Protein AF-A0A852RG81-F1 (afdb_monomer)

Structure (mmCIF, N/CA/C/O backbone):
data_AF-A0A852RG81-F1
#
_entry.id   AF-A0A852RG81-F1
#
loop_
_atom_site.group_PDB
_atom_site.id
_atom_site.type_symbol
_atom_site.label_atom_id
_atom_site.label_alt_id
_atom_site.label_comp_id
_atom_site.label_asym_id
_atom_site.label_entity_id
_atom_site.label_seq_id
_atom_site.pdbx_PDB_ins_code
_atom_site.Cartn_x
_atom_site.Cartn_y
_atom_site.Cartn_z
_atom_site.occupancy
_atom_site.B_iso_or_equiv
_atom_site.auth_seq_id
_atom_site.auth_comp_id
_atom_site.auth_asym_id
_atom_site.auth_atom_id
_atom_site.pdbx_PDB_model_num
ATOM 1 N N . MET A 1 1 ? -4.439 -13.181 13.926 1.00 69.38 1 MET A N 1
ATOM 2 C CA . MET A 1 1 ? -3.047 -12.854 13.542 1.00 69.38 1 MET A CA 1
ATOM 3 C C . MET A 1 1 ? -2.319 -12.275 14.750 1.00 69.38 1 MET A C 1
ATOM 5 O O . MET A 1 1 ? -2.924 -11.472 15.454 1.00 69.38 1 MET A O 1
ATOM 9 N N . ASN A 1 2 ? -1.087 -12.708 15.040 1.00 77.69 2 ASN A N 1
ATOM 10 C CA . ASN A 1 2 ? -0.347 -12.255 16.227 1.00 77.69 2 ASN A CA 1
ATOM 11 C C . ASN A 1 2 ? 0.148 -10.804 16.042 1.00 77.69 2 ASN A C 1
ATOM 13 O O . ASN A 1 2 ? 0.493 -10.398 14.932 1.00 77.69 2 ASN A O 1
ATOM 17 N N . GLY A 1 3 ? 0.208 -10.019 17.120 1.00 82.06 3 GLY A N 1
ATOM 18 C CA . GLY A 1 3 ? 0.595 -8.606 17.072 1.00 82.06 3 GLY A CA 1
ATOM 19 C C . GLY A 1 3 ? 2.009 -8.361 16.539 1.00 82.06 3 GLY A C 1
ATOM 20 O O . GLY A 1 3 ? 2.256 -7.308 15.959 1.00 82.06 3 GLY A O 1
ATOM 21 N N . ARG A 1 4 ? 2.918 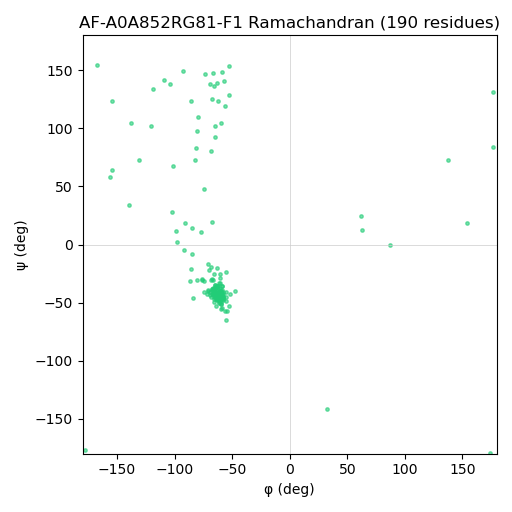-9.340 16.656 1.00 88.25 4 ARG A N 1
ATOM 22 C CA . ARG A 1 4 ? 4.255 -9.279 16.042 1.00 88.25 4 ARG A CA 1
ATOM 23 C C . ARG A 1 4 ? 4.173 -9.192 14.514 1.00 88.25 4 ARG A C 1
ATOM 25 O O . ARG A 1 4 ? 4.840 -8.346 13.934 1.00 88.25 4 ARG A O 1
ATOM 32 N N . THR A 1 5 ? 3.322 -9.998 13.877 1.00 88.75 5 THR A N 1
ATOM 33 C CA . THR A 1 5 ? 3.163 -10.014 12.413 1.00 88.75 5 THR A CA 1
ATOM 34 C C . THR A 1 5 ? 2.658 -8.671 11.891 1.00 88.75 5 THR A C 1
ATOM 36 O O . THR A 1 5 ? 3.212 -8.147 10.933 1.00 88.75 5 THR A O 1
ATOM 39 N N . SER A 1 6 ? 1.663 -8.065 12.553 1.00 89.00 6 SER A N 1
ATOM 40 C CA . SER A 1 6 ? 1.155 -6.736 12.178 1.00 89.00 6 SER A CA 1
ATOM 41 C C . SER A 1 6 ? 2.202 -5.634 12.324 1.00 89.00 6 SER A C 1
ATOM 43 O O . SER A 1 6 ? 2.241 -4.731 11.497 1.00 89.00 6 SER A O 1
ATOM 45 N N . ARG A 1 7 ? 3.066 -5.698 13.346 1.00 90.06 7 ARG A N 1
ATOM 46 C CA . ARG A 1 7 ? 4.163 -4.730 13.508 1.00 90.06 7 ARG A CA 1
ATOM 47 C C . ARG A 1 7 ? 5.220 -4.887 12.424 1.00 90.06 7 ARG A C 1
ATOM 49 O O . ARG A 1 7 ? 5.628 -3.891 11.843 1.00 90.06 7 ARG A O 1
ATOM 56 N N . VAL A 1 8 ? 5.626 -6.126 12.140 1.00 93.56 8 VAL A N 1
ATOM 57 C CA . VAL A 1 8 ? 6.610 -6.416 11.089 1.00 93.56 8 VAL A CA 1
ATOM 58 C C . VAL A 1 8 ? 6.079 -5.967 9.732 1.00 93.56 8 VAL A C 1
ATOM 60 O O . VAL A 1 8 ? 6.755 -5.201 9.062 1.00 93.56 8 VAL A O 1
ATOM 63 N N . ALA A 1 9 ? 4.852 -6.349 9.362 1.00 93.00 9 ALA A N 1
ATOM 64 C CA . ALA A 1 9 ? 4.228 -5.892 8.118 1.00 93.00 9 ALA A CA 1
ATOM 65 C C . ALA A 1 9 ? 4.083 -4.360 8.085 1.00 93.00 9 ALA A C 1
ATOM 67 O O . ALA A 1 9 ? 4.363 -3.718 7.079 1.00 93.00 9 ALA A O 1
ATOM 68 N N . GLY A 1 10 ? 3.714 -3.772 9.222 1.00 92.00 10 GLY A N 1
ATOM 69 C CA . GLY A 1 10 ? 3.612 -2.335 9.418 1.00 92.00 10 GLY A CA 1
ATOM 70 C C . GLY A 1 10 ? 4.881 -1.552 9.101 1.00 92.00 10 GLY A C 1
ATOM 71 O O . GLY A 1 10 ? 4.805 -0.527 8.431 1.00 92.00 10 GLY A O 1
ATOM 72 N N . ALA A 1 11 ? 6.028 -2.046 9.566 1.00 95.12 11 ALA A N 1
ATOM 73 C CA . ALA A 1 11 ? 7.337 -1.460 9.297 1.00 95.12 11 ALA A CA 1
ATOM 74 C C . ALA A 1 11 ? 7.888 -1.852 7.915 1.00 95.12 11 ALA A C 1
ATOM 76 O O . ALA A 1 11 ? 8.599 -1.067 7.292 1.00 95.12 11 ALA A O 1
ATOM 77 N N . ALA A 1 12 ? 7.542 -3.045 7.421 1.00 96.75 12 ALA A N 1
ATOM 78 C CA . ALA A 1 12 ? 8.001 -3.547 6.131 1.00 96.75 12 ALA A CA 1
ATOM 79 C C . ALA A 1 12 ? 7.489 -2.699 4.963 1.00 96.75 12 ALA A C 1
ATOM 81 O O . ALA A 1 12 ? 8.248 -2.474 4.030 1.00 96.75 12 ALA A O 1
ATOM 82 N N . VAL A 1 13 ? 6.252 -2.185 5.025 1.00 96.69 13 VAL A N 1
ATOM 83 C CA . VAL A 1 13 ? 5.710 -1.297 3.980 1.00 96.69 13 VAL A CA 1
ATOM 84 C C . VAL A 1 13 ? 6.611 -0.074 3.737 1.00 96.69 13 VAL A C 1
ATOM 86 O O . VAL A 1 13 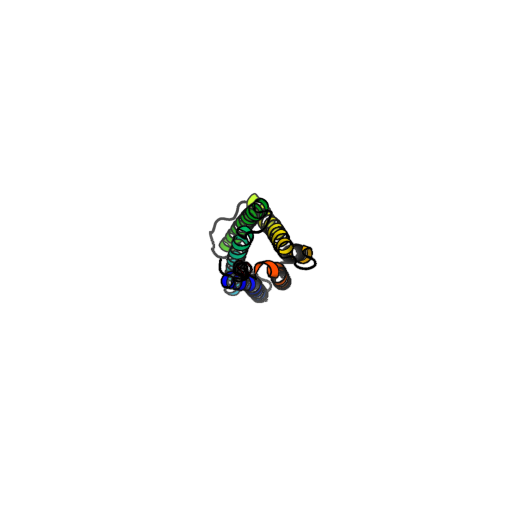? 7.168 0.026 2.646 1.00 96.69 13 VAL A O 1
ATOM 89 N N . PRO A 1 14 ? 6.801 0.851 4.702 1.00 97.62 14 PRO A N 1
ATOM 90 C CA . PRO A 1 14 ? 7.608 2.043 4.464 1.00 97.62 14 PRO A CA 1
ATOM 91 C C . PRO A 1 14 ? 9.074 1.699 4.188 1.00 97.62 14 PRO A C 1
ATOM 93 O O . PRO A 1 14 ? 9.686 2.332 3.336 1.00 97.62 14 PRO A O 1
ATOM 96 N N . ALA A 1 15 ? 9.637 0.677 4.843 1.00 98.19 15 ALA A N 1
ATOM 97 C CA . ALA A 1 15 ? 11.017 0.266 4.594 1.00 98.19 15 ALA A CA 1
ATOM 98 C C . ALA A 1 15 ? 11.222 -0.215 3.149 1.00 98.19 15 ALA A C 1
ATOM 100 O O . ALA A 1 15 ? 12.163 0.212 2.486 1.00 98.19 15 ALA A O 1
ATOM 101 N N . ALA A 1 16 ? 10.325 -1.059 2.638 1.00 98.25 16 ALA A N 1
ATOM 102 C CA . ALA A 1 16 ? 10.414 -1.574 1.278 1.00 98.25 16 ALA A CA 1
ATOM 103 C C . ALA A 1 16 ? 10.183 -0.474 0.228 1.00 98.25 16 ALA A C 1
ATOM 105 O O . ALA A 1 16 ? 10.901 -0.417 -0.767 1.00 98.25 16 ALA A O 1
ATOM 106 N N . LEU A 1 17 ? 9.257 0.459 0.480 1.00 98.25 17 LEU A N 1
ATOM 107 C CA . LEU A 1 17 ? 9.067 1.630 -0.385 1.00 98.25 17 LEU A CA 1
ATOM 108 C C . LEU A 1 17 ? 10.287 2.567 -0.384 1.00 98.25 17 LEU A C 1
ATOM 110 O O . LEU A 1 17 ? 10.621 3.123 -1.425 1.00 98.25 17 LEU A O 1
ATOM 114 N N . LEU A 1 18 ? 10.992 2.717 0.743 1.00 98.38 18 LEU A N 1
ATOM 115 C CA . LEU A 1 18 ? 12.250 3.473 0.797 1.00 98.38 18 LEU A CA 1
ATOM 116 C C . LEU A 1 18 ? 13.374 2.777 0.017 1.00 98.38 18 LEU A C 1
ATOM 118 O O . LEU A 1 18 ? 14.136 3.452 -0.672 1.00 98.38 18 LEU A O 1
ATOM 122 N N . VAL A 1 19 ? 13.456 1.442 0.076 1.00 98.31 19 VAL A N 1
ATOM 123 C CA . VAL A 1 19 ? 14.392 0.666 -0.758 1.00 98.31 19 VAL A CA 1
ATOM 124 C C . VAL A 1 19 ? 14.073 0.856 -2.240 1.00 98.31 19 VAL A C 1
ATOM 126 O O . VAL A 1 19 ? 14.994 1.074 -3.027 1.00 98.31 19 VAL A O 1
ATOM 129 N N . TYR A 1 20 ? 12.790 0.847 -2.621 1.00 97.56 20 TYR A N 1
ATOM 130 C CA . TYR A 1 20 ? 12.386 1.188 -3.985 1.00 97.56 20 TYR A CA 1
ATOM 131 C C . TYR A 1 20 ? 12.848 2.595 -4.344 1.00 97.56 20 TYR A C 1
ATOM 133 O O . TYR A 1 20 ? 13.533 2.761 -5.346 1.00 97.56 20 TYR A O 1
ATOM 141 N N . ALA A 1 21 ? 12.503 3.603 -3.542 1.00 97.00 21 ALA A N 1
ATOM 142 C CA . ALA A 1 21 ? 12.817 4.998 -3.842 1.00 97.00 21 ALA A CA 1
ATOM 143 C C . ALA A 1 21 ? 14.328 5.217 -4.016 1.00 97.00 21 ALA A C 1
ATOM 145 O O . ALA A 1 21 ? 14.755 5.869 -4.966 1.00 97.00 21 ALA A O 1
ATOM 146 N N . GLY A 1 22 ? 15.142 4.609 -3.147 1.00 97.00 22 GLY A N 1
ATOM 147 C CA . GLY A 1 22 ? 16.597 4.628 -3.274 1.00 97.00 22 GLY A CA 1
ATOM 148 C C . GLY A 1 22 ? 17.085 3.927 -4.542 1.00 97.00 22 GLY A C 1
ATOM 149 O O . GLY A 1 22 ? 17.930 4.469 -5.246 1.00 97.00 22 GLY A O 1
ATOM 150 N N . SER A 1 23 ? 16.520 2.761 -4.868 1.00 96.44 23 SER A N 1
ATOM 151 C CA . SER A 1 23 ? 16.861 2.033 -6.097 1.00 96.44 23 SER A CA 1
ATOM 152 C C . SER A 1 23 ? 16.504 2.848 -7.338 1.00 96.44 23 SER A C 1
ATOM 154 O O . SER A 1 23 ? 17.339 2.997 -8.215 1.00 96.44 23 SER A O 1
ATOM 156 N N . ARG A 1 24 ? 15.316 3.458 -7.375 1.00 93.38 24 ARG A N 1
ATOM 157 C CA . ARG A 1 24 ? 14.863 4.340 -8.457 1.00 93.38 24 ARG A CA 1
ATOM 158 C C . ARG A 1 24 ? 15.788 5.539 -8.651 1.00 93.38 24 ARG A C 1
ATOM 160 O O . ARG A 1 24 ? 16.131 5.867 -9.780 1.00 93.38 24 ARG A O 1
ATOM 167 N N . TRP A 1 25 ? 16.203 6.175 -7.559 1.00 94.00 25 TRP A N 1
ATOM 168 C CA . TRP A 1 25 ? 17.136 7.298 -7.618 1.00 94.00 25 TRP A CA 1
ATOM 169 C C . TRP A 1 25 ? 18.523 6.885 -8.133 1.00 94.00 25 TRP A C 1
ATOM 171 O O . TRP A 1 25 ? 19.167 7.645 -8.852 1.00 94.00 25 TRP A O 1
ATOM 181 N N . LEU A 1 26 ? 18.988 5.684 -7.773 1.00 93.50 26 LEU A N 1
ATOM 182 C CA . LEU A 1 26 ? 20.244 5.128 -8.283 1.00 93.50 26 LEU A CA 1
ATOM 183 C C . LEU A 1 26 ? 20.146 4.723 -9.756 1.00 93.50 26 LEU A C 1
ATOM 185 O O . LEU A 1 26 ? 21.101 4.949 -10.493 1.00 93.50 26 LEU A O 1
ATOM 189 N N . ASP A 1 27 ? 19.010 4.148 -10.154 1.00 90.25 27 ASP A N 1
ATOM 190 C CA . ASP A 1 27 ? 18.693 3.753 -11.527 1.00 90.25 27 ASP A CA 1
ATOM 191 C C . ASP A 1 27 ? 18.683 4.978 -12.449 1.00 90.25 27 ASP A C 1
ATOM 193 O O . ASP A 1 27 ? 19.405 5.001 -13.429 1.00 90.25 27 ASP A O 1
ATOM 197 N N . GLY A 1 28 ? 17.988 6.055 -12.063 1.00 87.06 28 GLY A N 1
ATOM 198 C CA . GLY A 1 28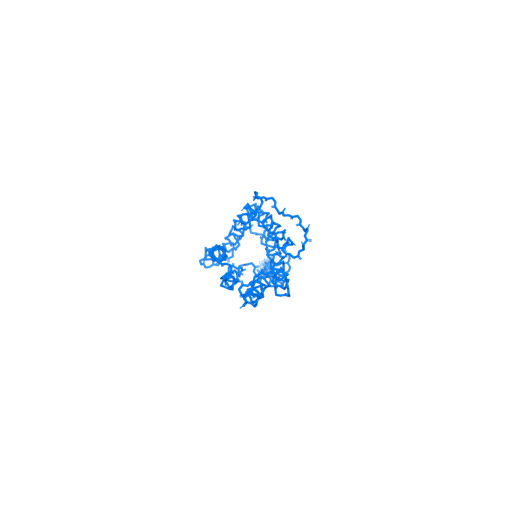 ? 17.840 7.266 -12.881 1.00 87.06 28 GLY A CA 1
ATOM 199 C C . GLY A 1 28 ? 19.040 8.217 -12.919 1.00 87.06 28 GLY A C 1
ATOM 200 O O . GLY A 1 28 ? 18.896 9.350 -13.382 1.00 87.06 28 GLY A O 1
ATOM 201 N N . ARG A 1 29 ? 20.221 7.830 -12.416 1.00 85.69 29 ARG A N 1
ATOM 202 C CA . ARG A 1 29 ? 21.391 8.733 -12.373 1.00 85.69 29 ARG A CA 1
ATOM 203 C C . ARG A 1 29 ? 21.934 9.119 -13.744 1.00 85.69 29 ARG A C 1
ATOM 205 O O . ARG A 1 29 ? 22.570 10.163 -13.866 1.00 85.69 29 ARG A O 1
ATOM 212 N N . ASP A 1 30 ? 21.707 8.286 -14.745 1.00 80.31 30 ASP A N 1
ATOM 213 C CA . ASP A 1 30 ? 22.052 8.531 -16.144 1.00 80.31 30 ASP A CA 1
ATOM 214 C C . ASP A 1 30 ? 20.849 9.029 -16.968 1.00 80.31 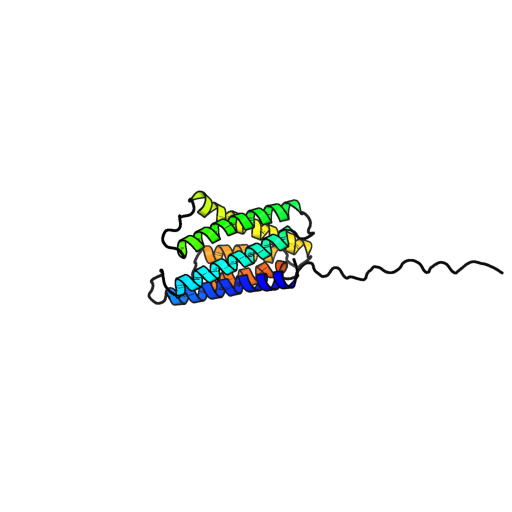30 ASP A C 1
ATOM 216 O O . ASP A 1 30 ? 20.931 9.110 -18.193 1.00 80.31 30 ASP A O 1
ATOM 220 N N . LEU A 1 31 ? 19.750 9.404 -16.296 1.00 79.56 31 LEU A N 1
ATOM 221 C CA . LEU A 1 31 ? 18.463 9.790 -16.887 1.00 79.56 31 LEU A CA 1
ATOM 222 C C . LEU A 1 31 ? 17.776 8.672 -17.684 1.00 79.56 31 LEU A C 1
ATOM 224 O O . LEU A 1 31 ? 16.811 8.943 -18.404 1.00 79.56 31 LEU A O 1
ATOM 228 N N . GLN A 1 32 ? 18.237 7.426 -17.560 1.00 81.25 32 GLN A N 1
ATOM 229 C CA . GLN A 1 32 ? 17.559 6.264 -18.109 1.00 81.25 32 GLN A CA 1
ATOM 230 C C . GLN A 1 32 ? 16.966 5.432 -16.976 1.00 81.25 32 GLN A C 1
ATOM 232 O O . GLN A 1 32 ? 17.527 5.285 -15.899 1.00 81.25 32 GLN A O 1
ATOM 237 N N . HIS A 1 33 ? 15.781 4.897 -17.229 1.00 81.81 33 HIS A N 1
ATOM 238 C CA . HIS A 1 33 ? 15.169 3.896 -16.373 1.00 81.81 33 HIS A CA 1
ATOM 239 C C . HIS A 1 33 ? 14.985 2.643 -17.198 1.00 81.81 33 HIS A C 1
ATOM 241 O O . HIS A 1 33 ? 14.499 2.717 -18.331 1.00 81.81 33 HIS A O 1
ATOM 247 N N . GLY A 1 34 ? 15.345 1.493 -16.645 1.00 83.38 34 GLY A N 1
ATOM 248 C CA . GLY A 1 34 ? 15.139 0.261 -17.380 1.00 83.38 34 GLY A CA 1
ATOM 249 C C . GLY A 1 34 ? 15.719 -0.983 -16.733 1.00 83.38 34 GLY A C 1
ATOM 250 O O . GLY A 1 34 ? 16.306 -0.924 -15.656 1.00 83.38 34 GLY A O 1
ATOM 251 N N . PRO A 1 35 ? 15.550 -2.134 -17.398 1.00 87.31 35 PRO A N 1
ATOM 252 C CA . PRO A 1 35 ? 15.927 -3.429 -16.854 1.00 87.31 35 PRO A CA 1
ATOM 253 C C . PRO A 1 35 ? 17.404 -3.471 -16.443 1.00 87.31 35 PRO A C 1
ATOM 255 O O . PRO A 1 35 ? 18.308 -3.315 -17.261 1.00 87.31 35 PRO A O 1
ATOM 258 N N . GLY A 1 36 ? 17.644 -3.719 -15.158 1.00 92.06 36 GLY A N 1
ATOM 259 C CA . GLY A 1 36 ? 18.965 -3.668 -14.541 1.00 92.06 36 GLY A CA 1
ATOM 260 C C . GLY A 1 36 ? 18.914 -4.048 -13.062 1.00 92.06 36 GLY A C 1
ATOM 261 O O . GLY A 1 36 ? 17.864 -4.417 -12.532 1.00 92.06 36 GLY A O 1
ATOM 262 N N . LEU A 1 37 ? 20.055 -3.971 -12.372 1.00 94.06 37 LEU A N 1
ATOM 263 C CA . LEU A 1 37 ? 20.139 -4.332 -10.951 1.00 94.06 37 LEU A CA 1
ATOM 264 C C . LEU A 1 37 ? 19.205 -3.473 -10.085 1.00 94.06 37 LEU A C 1
ATOM 266 O O . LEU A 1 37 ? 18.451 -4.017 -9.278 1.00 94.06 37 LEU A O 1
ATOM 270 N N . TRP A 1 38 ? 19.254 -2.148 -10.251 1.00 95.06 38 TRP A N 1
ATOM 271 C CA . TRP A 1 38 ? 18.469 -1.212 -9.443 1.00 95.06 38 TRP A CA 1
ATOM 272 C C . TRP A 1 38 ? 16.979 -1.298 -9.758 1.00 95.06 38 TRP A C 1
ATOM 274 O O . TRP A 1 38 ? 16.170 -1.367 -8.834 1.00 95.06 38 TRP A O 1
ATOM 284 N N . TRP A 1 39 ? 16.622 -1.426 -11.034 1.00 94.69 39 TRP A N 1
ATOM 285 C CA . TRP A 1 39 ? 15.265 -1.758 -11.456 1.00 94.69 39 TRP A CA 1
ATOM 286 C C . TRP A 1 39 ? 14.720 -3.019 -10.778 1.00 94.69 39 TRP A C 1
ATOM 288 O O . TRP A 1 39 ? 13.664 -2.972 -10.142 1.00 94.69 39 TRP A O 1
ATOM 298 N N . ASN A 1 40 ? 15.452 -4.135 -10.846 1.00 96.06 40 ASN A N 1
ATOM 299 C CA . ASN A 1 40 ? 15.008 -5.408 -10.275 1.00 96.06 40 ASN A CA 1
ATOM 300 C C . ASN A 1 40 ? 14.890 -5.341 -8.750 1.00 96.06 40 ASN A C 1
ATOM 302 O O . ASN A 1 40 ? 13.923 -5.852 -8.179 1.00 96.06 40 ASN A O 1
ATOM 306 N N . LEU A 1 41 ? 15.849 -4.693 -8.083 1.00 97.50 41 LEU A N 1
ATOM 307 C CA . LEU A 1 41 ? 15.817 -4.498 -6.636 1.00 97.50 41 LEU A CA 1
ATOM 308 C C . LEU A 1 41 ? 14.621 -3.637 -6.217 1.00 97.50 41 LEU A C 1
ATOM 310 O O . LEU A 1 41 ? 13.910 -3.999 -5.277 1.00 97.50 41 LEU A O 1
ATOM 314 N N . GLY A 1 42 ? 14.371 -2.540 -6.937 1.00 96.81 42 GLY A N 1
ATOM 315 C CA . GLY A 1 42 ? 13.251 -1.642 -6.685 1.00 96.81 42 GLY A CA 1
ATOM 316 C C . GLY A 1 42 ? 11.912 -2.359 -6.810 1.00 96.81 42 GLY A C 1
ATOM 317 O O . GLY A 1 42 ? 11.155 -2.418 -5.842 1.00 96.81 42 GLY A O 1
ATOM 318 N N . HIS A 1 43 ? 11.649 -3.001 -7.948 1.00 96.75 43 HIS A N 1
ATOM 319 C CA . HIS A 1 43 ? 10.388 -3.715 -8.175 1.00 96.75 43 HIS A CA 1
ATOM 320 C C . HIS A 1 43 ? 10.207 -4.914 -7.231 1.00 96.75 43 HIS A C 1
ATOM 322 O O . HIS A 1 43 ? 9.101 -5.151 -6.740 1.00 96.75 43 HIS A O 1
ATOM 328 N N . SER A 1 44 ? 11.287 -5.616 -6.872 1.00 98.12 44 SER A N 1
ATOM 329 C CA . SER A 1 44 ? 11.236 -6.670 -5.847 1.00 98.12 44 SER A CA 1
ATOM 330 C C . SER A 1 44 ? 10.859 -6.111 -4.473 1.00 98.12 44 SER A C 1
ATOM 332 O O . SER A 1 44 ? 10.009 -6.673 -3.780 1.00 98.12 44 SER A O 1
ATOM 334 N N . ALA A 1 45 ? 11.436 -4.972 -4.078 1.00 98.12 45 ALA A N 1
ATOM 335 C CA . ALA A 1 45 ? 11.036 -4.279 -2.858 1.00 98.12 45 ALA A CA 1
ATOM 336 C C . ALA A 1 45 ? 9.574 -3.803 -2.942 1.00 98.12 45 ALA A C 1
ATOM 338 O O . ALA A 1 45 ? 8.834 -3.903 -1.960 1.00 98.12 45 ALA A O 1
ATOM 339 N N . PHE A 1 46 ? 9.104 -3.384 -4.121 1.00 97.31 46 PHE A N 1
ATOM 340 C CA . PHE A 1 46 ? 7.697 -3.038 -4.309 1.00 97.31 46 PHE A CA 1
ATOM 341 C C . PHE A 1 46 ? 6.773 -4.217 -4.020 1.00 97.31 46 PHE A C 1
ATOM 343 O O . PHE A 1 46 ? 5.818 -4.077 -3.254 1.00 97.31 46 PHE A O 1
ATOM 350 N N . LEU A 1 47 ? 7.097 -5.398 -4.552 1.00 98.00 47 LEU A N 1
ATOM 351 C CA . LEU A 1 47 ? 6.356 -6.630 -4.284 1.00 98.00 47 LEU A CA 1
ATOM 352 C C . LEU A 1 47 ? 6.309 -6.957 -2.788 1.00 98.00 47 LEU A C 1
ATOM 354 O O . LEU A 1 47 ? 5.250 -7.311 -2.267 1.00 98.00 47 LEU A O 1
ATOM 358 N N . VAL A 1 48 ? 7.418 -6.773 -2.065 1.00 98.38 48 VAL A N 1
ATOM 359 C CA . VAL A 1 48 ? 7.442 -6.940 -0.602 1.00 98.38 48 VAL A CA 1
ATOM 360 C C . VAL A 1 48 ? 6.462 -5.979 0.079 1.00 98.38 48 VAL A C 1
ATOM 362 O O . VAL A 1 48 ? 5.732 -6.390 0.987 1.00 98.38 48 VAL A O 1
ATOM 365 N N . SER A 1 49 ? 6.391 -4.723 -0.374 1.00 97.88 49 SER A N 1
ATOM 366 C CA . SER A 1 49 ? 5.434 -3.748 0.162 1.00 97.88 49 SER A CA 1
ATOM 367 C C . SER A 1 49 ? 3.980 -4.189 -0.065 1.00 97.88 49 SER A C 1
ATOM 369 O O . SER A 1 49 ? 3.168 -4.102 0.859 1.00 97.88 49 SER A O 1
ATOM 371 N N . TRP A 1 50 ? 3.664 -4.767 -1.229 1.00 98.12 50 TRP A N 1
ATOM 372 C CA . TRP A 1 50 ? 2.330 -5.278 -1.556 1.00 98.12 50 TRP A CA 1
ATOM 373 C C . TRP A 1 50 ? 1.910 -6.451 -0.676 1.00 98.12 50 TRP A C 1
ATOM 375 O O . TRP A 1 50 ? 0.798 -6.460 -0.140 1.00 98.12 50 TRP A O 1
ATOM 385 N N . VAL A 1 51 ? 2.822 -7.395 -0.435 1.00 97.94 51 VAL A N 1
ATOM 386 C CA . VAL A 1 51 ? 2.595 -8.502 0.506 1.00 97.94 51 VAL A CA 1
ATOM 387 C C . VAL A 1 51 ? 2.346 -7.966 1.918 1.00 97.94 51 VAL A C 1
ATOM 389 O O . VAL A 1 51 ? 1.404 -8.389 2.594 1.00 97.94 51 VAL A O 1
ATOM 392 N N . ALA A 1 52 ? 3.146 -6.998 2.368 1.00 97.12 52 ALA A N 1
ATOM 393 C CA . ALA A 1 52 ? 2.986 -6.396 3.687 1.00 97.12 52 ALA A CA 1
ATOM 394 C C . ALA A 1 52 ? 1.649 -5.639 3.826 1.00 97.12 52 ALA A C 1
ATOM 396 O O . ALA A 1 52 ? 0.942 -5.816 4.825 1.00 97.12 52 ALA A O 1
ATOM 397 N N . PHE A 1 53 ? 1.243 -4.872 2.808 1.00 97.50 53 PHE A N 1
ATOM 398 C CA . PHE A 1 53 ? -0.082 -4.249 2.746 1.00 97.50 53 PHE A CA 1
ATOM 399 C C . PHE A 1 53 ? -1.207 -5.288 2.802 1.00 97.50 53 PHE A C 1
ATOM 401 O O . PHE A 1 53 ? -2.163 -5.096 3.554 1.00 97.50 53 PHE A O 1
ATOM 408 N N . ALA A 1 54 ? -1.092 -6.405 2.077 1.00 97.81 54 ALA A N 1
ATOM 409 C CA . ALA A 1 54 ? -2.104 -7.464 2.076 1.00 97.81 54 ALA A CA 1
ATOM 410 C C . ALA A 1 54 ? -2.273 -8.084 3.470 1.00 97.81 54 ALA A C 1
ATOM 412 O O . ALA A 1 54 ? -3.396 -8.250 3.955 1.00 97.81 54 ALA A O 1
ATOM 413 N N . VAL A 1 55 ? -1.161 -8.349 4.161 1.00 96.81 55 VAL A N 1
ATOM 414 C CA . VAL A 1 55 ? -1.160 -8.846 5.545 1.00 96.81 55 VAL A CA 1
ATOM 415 C C . VAL A 1 55 ? -1.876 -7.868 6.485 1.00 96.81 55 VAL A C 1
ATOM 417 O O . VAL A 1 55 ? -2.714 -8.283 7.294 1.00 96.81 55 VAL A O 1
ATOM 420 N N . LEU A 1 56 ? -1.602 -6.564 6.371 1.00 95.38 56 LEU A N 1
ATOM 421 C CA . LEU A 1 56 ? -2.279 -5.532 7.167 1.00 95.38 56 LEU A CA 1
ATOM 422 C C . LEU A 1 56 ? -3.771 -5.418 6.824 1.00 95.38 56 LEU A C 1
ATOM 424 O O . LEU A 1 56 ? -4.598 -5.303 7.735 1.00 95.38 56 LEU A O 1
ATOM 428 N N . ALA A 1 57 ? -4.130 -5.492 5.541 1.00 96.12 57 ALA A N 1
ATOM 429 C CA . ALA A 1 57 ? -5.513 -5.437 5.075 1.00 96.12 57 ALA A CA 1
ATOM 430 C C . ALA A 1 57 ? -6.334 -6.608 5.634 1.00 96.12 57 ALA A C 1
ATOM 432 O O . ALA A 1 57 ? -7.388 -6.397 6.232 1.00 96.12 57 ALA A O 1
ATOM 433 N N . VAL A 1 58 ? -5.816 -7.837 5.551 1.00 95.94 58 VAL A N 1
ATOM 434 C CA . VAL A 1 58 ? -6.472 -9.024 6.125 1.00 95.94 58 VAL A CA 1
ATOM 435 C C . VAL A 1 58 ? -6.624 -8.887 7.638 1.00 95.94 58 VAL A C 1
ATOM 437 O O . VAL A 1 58 ? -7.698 -9.143 8.186 1.00 95.94 58 VAL A O 1
ATOM 440 N N . ALA A 1 59 ? -5.577 -8.453 8.339 1.00 92.88 59 ALA A N 1
ATOM 441 C CA . ALA A 1 59 ? -5.609 -8.340 9.795 1.00 92.88 59 ALA A CA 1
ATOM 442 C C . ALA A 1 59 ? -6.595 -7.285 10.304 1.00 92.88 59 ALA A C 1
ATOM 444 O O . ALA A 1 59 ? -7.260 -7.496 11.318 1.00 92.88 59 ALA A O 1
ATOM 445 N N . THR A 1 60 ? -6.698 -6.158 9.604 1.00 91.88 60 THR A N 1
ATOM 446 C CA . THR A 1 60 ? -7.648 -5.089 9.936 1.00 91.88 60 THR A CA 1
ATOM 447 C C . THR A 1 60 ? -9.077 -5.470 9.551 1.00 91.88 60 THR A C 1
ATOM 449 O O . THR A 1 60 ? -9.988 -5.290 10.358 1.00 91.88 60 THR A O 1
ATOM 452 N N . ALA A 1 61 ? -9.283 -6.099 8.391 1.00 94.56 61 ALA A N 1
ATOM 453 C CA . ALA A 1 61 ? -10.597 -6.554 7.930 1.00 94.56 61 ALA A CA 1
ATOM 454 C C . ALA A 1 61 ? -11.192 -7.690 8.784 1.00 94.56 61 ALA A C 1
ATOM 456 O O . ALA A 1 61 ? -12.414 -7.812 8.912 1.00 94.56 61 ALA A O 1
ATOM 457 N N . THR A 1 62 ? -10.339 -8.532 9.375 1.00 92.94 62 THR A N 1
ATOM 458 C CA . THR A 1 62 ? -10.749 -9.651 10.247 1.00 92.94 62 THR A CA 1
ATOM 459 C C . THR A 1 62 ? -10.810 -9.281 11.729 1.00 92.94 62 THR A C 1
ATOM 461 O O . THR A 1 62 ? -11.269 -10.082 12.546 1.00 92.94 62 THR A O 1
ATOM 464 N N . ALA A 1 63 ? -10.402 -8.062 12.086 1.00 89.19 63 ALA A N 1
ATOM 465 C CA . ALA A 1 63 ? -10.486 -7.550 13.442 1.00 89.19 63 ALA A CA 1
ATOM 466 C C . ALA A 1 63 ? -11.937 -7.548 13.967 1.00 89.19 63 ALA A C 1
ATOM 468 O O . ALA A 1 63 ? -12.877 -7.302 13.205 1.00 89.19 63 ALA A O 1
ATOM 469 N N . PRO A 1 64 ? -12.167 -7.732 15.281 1.00 85.31 64 PRO A N 1
ATOM 470 C CA . PRO A 1 64 ? -13.487 -7.621 15.892 1.00 85.31 64 PRO A CA 1
ATOM 471 C C . PRO A 1 64 ? -13.944 -6.150 16.030 1.00 85.31 64 PRO A C 1
ATOM 473 O O . PRO A 1 64 ? -14.430 -5.747 17.080 1.00 85.31 64 PRO A O 1
ATOM 476 N N . VAL A 1 65 ? -13.814 -5.347 14.972 1.00 83.00 65 VAL A N 1
ATOM 477 C CA . VAL A 1 65 ? -14.252 -3.942 14.908 1.00 83.00 65 VAL A CA 1
ATOM 478 C C . VAL A 1 65 ? -15.670 -3.836 14.342 1.00 83.00 65 VAL A C 1
ATOM 480 O O . VAL A 1 65 ? -16.088 -4.657 13.523 1.00 83.00 65 VAL A O 1
ATOM 483 N N . ARG A 1 66 ? -16.442 -2.831 14.768 1.00 83.31 66 ARG A N 1
ATOM 484 C CA . ARG A 1 66 ? -17.741 -2.496 14.162 1.00 83.31 66 ARG A CA 1
ATOM 485 C C . ARG A 1 66 ? -17.589 -1.245 13.282 1.00 83.31 66 ARG A C 1
ATOM 487 O O . ARG A 1 66 ? -16.933 -0.309 13.733 1.00 83.31 66 ARG A O 1
ATOM 494 N N . PRO A 1 67 ? -18.204 -1.194 12.082 1.00 87.94 67 PRO A N 1
ATOM 495 C CA . PRO A 1 67 ? -19.042 -2.223 11.445 1.00 87.94 67 PRO A CA 1
ATOM 496 C C . PRO A 1 67 ? -18.243 -3.284 10.650 1.00 87.94 67 PRO A C 1
ATOM 498 O O . PRO A 1 67 ? -17.550 -2.974 9.684 1.00 87.94 67 PRO A O 1
ATOM 501 N N . ARG A 1 68 ? -18.414 -4.574 10.995 1.00 91.19 68 ARG A N 1
ATOM 502 C CA . ARG A 1 68 ? -17.655 -5.706 10.408 1.00 91.19 68 ARG A CA 1
ATOM 503 C C . ARG A 1 68 ? -17.828 -5.877 8.896 1.00 91.19 68 ARG A C 1
ATOM 505 O O . ARG A 1 68 ? -16.875 -6.232 8.213 1.00 91.19 68 ARG A O 1
ATOM 512 N N . ARG A 1 69 ? -19.041 -5.667 8.368 1.00 95.38 69 ARG A N 1
ATOM 513 C CA . ARG A 1 69 ? -19.323 -5.829 6.927 1.00 95.38 69 ARG A CA 1
ATOM 514 C C . ARG A 1 69 ? -18.539 -4.819 6.090 1.00 95.38 69 ARG A C 1
ATOM 516 O O . ARG A 1 69 ? -17.941 -5.205 5.095 1.00 95.38 69 ARG A O 1
ATOM 523 N N . VAL A 1 70 ? -18.487 -3.568 6.547 1.00 96.38 70 VAL A N 1
ATOM 524 C CA . VAL A 1 70 ? -17.727 -2.496 5.891 1.00 96.38 70 VAL A CA 1
ATOM 525 C C . VAL A 1 70 ? -16.235 -2.811 5.918 1.00 96.38 70 VAL A C 1
ATOM 527 O O . VAL A 1 70 ? -15.597 -2.758 4.876 1.00 96.38 70 VAL A O 1
ATOM 530 N N . ALA A 1 71 ? -15.691 -3.223 7.070 1.00 95.62 71 ALA A N 1
ATOM 531 C CA . ALA A 1 71 ? -14.279 -3.597 7.176 1.00 95.62 71 ALA A CA 1
ATOM 532 C C . ALA A 1 71 ? -13.906 -4.759 6.237 1.00 95.62 71 ALA A C 1
ATOM 534 O O . ALA A 1 71 ? -12.871 -4.714 5.582 1.00 95.62 71 ALA A O 1
ATOM 535 N N . ARG A 1 72 ? -14.766 -5.779 6.113 1.00 96.88 72 ARG A N 1
ATOM 536 C CA . ARG A 1 72 ? -14.550 -6.890 5.173 1.00 96.88 72 ARG A CA 1
ATOM 537 C C . ARG A 1 72 ? -14.614 -6.450 3.715 1.00 96.88 72 ARG A C 1
ATOM 539 O O . ARG A 1 72 ? -13.727 -6.813 2.955 1.00 96.88 72 ARG A O 1
ATOM 546 N N . GLY A 1 73 ? -15.631 -5.673 3.338 1.00 98.12 73 GLY A N 1
ATOM 547 C CA . GLY A 1 73 ? -15.758 -5.149 1.975 1.00 98.12 73 GLY A CA 1
ATOM 548 C C . GLY A 1 73 ? -14.562 -4.282 1.585 1.00 98.12 73 GLY A C 1
ATOM 549 O O . GLY A 1 73 ? -13.981 -4.477 0.523 1.00 98.12 73 GLY A O 1
ATOM 550 N N . ALA A 1 74 ? -14.130 -3.404 2.493 1.00 98.06 74 ALA A N 1
ATOM 551 C CA . ALA A 1 74 ? -12.931 -2.593 2.322 1.00 98.06 74 ALA A CA 1
ATOM 552 C C . ALA A 1 74 ? -11.663 -3.454 2.202 1.00 98.06 74 ALA A C 1
ATOM 554 O O . ALA A 1 74 ? -10.858 -3.218 1.312 1.00 98.06 74 ALA A O 1
ATOM 555 N N . GLY A 1 75 ? -11.530 -4.506 3.018 1.00 97.88 75 GLY A N 1
ATOM 556 C CA . GLY A 1 75 ? -10.456 -5.495 2.898 1.00 97.88 75 GLY A CA 1
ATOM 557 C C . GLY A 1 75 ? -10.405 -6.182 1.538 1.00 97.88 75 GLY A C 1
ATOM 558 O O . GLY A 1 75 ? -9.335 -6.267 0.944 1.00 97.88 75 GLY A O 1
ATOM 559 N N . VAL A 1 76 ? -11.551 -6.631 1.021 1.00 98.56 76 VAL A N 1
ATOM 560 C CA . VAL A 1 76 ? -11.642 -7.243 -0.315 1.00 98.56 76 VAL A CA 1
ATOM 561 C C . VAL A 1 76 ? -11.245 -6.244 -1.401 1.00 98.56 76 VAL A C 1
ATOM 563 O O . VAL A 1 76 ? -10.440 -6.588 -2.261 1.00 98.56 76 VAL A O 1
ATOM 566 N N . ALA A 1 77 ? -11.745 -5.006 -1.336 1.00 98.62 77 ALA A N 1
ATOM 567 C CA . ALA A 1 77 ? -11.374 -3.955 -2.283 1.00 98.62 77 ALA A CA 1
ATOM 568 C C . ALA A 1 77 ? -9.863 -3.664 -2.246 1.00 98.62 77 ALA A C 1
ATOM 570 O O . ALA A 1 77 ? -9.215 -3.656 -3.292 1.00 98.62 77 ALA A O 1
ATOM 571 N N . THR A 1 78 ? -9.276 -3.528 -1.050 1.00 98.56 78 THR A N 1
ATOM 572 C CA . THR A 1 78 ? -7.829 -3.331 -0.895 1.00 98.56 78 THR A CA 1
ATOM 573 C C . THR A 1 78 ? -7.036 -4.475 -1.517 1.00 98.56 78 THR A C 1
ATOM 575 O O . THR A 1 78 ? -6.093 -4.223 -2.260 1.00 98.56 78 THR A O 1
ATOM 578 N N . LEU A 1 79 ? -7.420 -5.727 -1.252 1.00 98.62 79 LEU A N 1
ATOM 579 C CA . LEU A 1 79 ? -6.735 -6.903 -1.79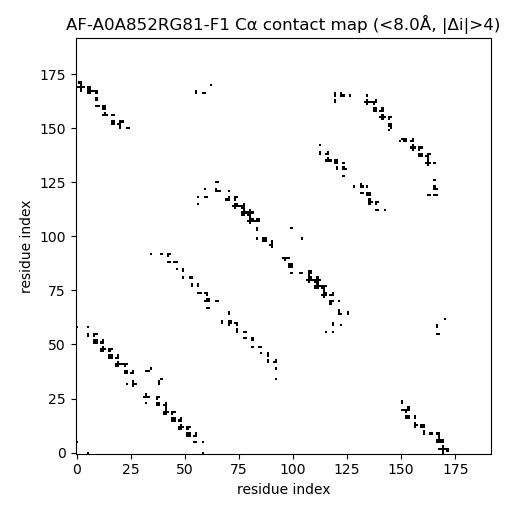5 1.00 98.62 79 LEU A CA 1
ATOM 580 C C . LEU A 1 79 ? -6.861 -7.008 -3.318 1.00 98.62 79 LEU A C 1
ATOM 582 O O . LEU A 1 79 ? -5.885 -7.358 -3.976 1.00 98.62 79 LEU A O 1
ATOM 586 N N . ALA A 1 80 ? -8.020 -6.667 -3.885 1.00 98.44 80 ALA A N 1
ATOM 587 C CA . ALA A 1 80 ? -8.202 -6.623 -5.334 1.00 98.44 80 ALA A CA 1
ATOM 588 C C . ALA A 1 80 ? -7.257 -5.598 -5.985 1.00 98.44 80 ALA A C 1
ATOM 590 O O . ALA A 1 80 ? -6.581 -5.913 -6.964 1.00 98.44 80 ALA A O 1
ATOM 591 N N . GLY A 1 81 ? -7.143 -4.404 -5.397 1.00 98.25 81 GLY A N 1
ATOM 592 C CA . GLY A 1 81 ? -6.202 -3.388 -5.864 1.00 98.25 81 GLY A CA 1
ATOM 593 C C . GLY A 1 81 ? -4.732 -3.795 -5.711 1.00 98.25 81 GLY A C 1
ATOM 594 O O . GLY A 1 81 ? -3.939 -3.580 -6.624 1.00 98.25 81 GLY A O 1
ATOM 595 N N . ILE A 1 82 ? -4.373 -4.464 -4.609 1.00 98.50 82 ILE A N 1
ATOM 596 C CA . ILE A 1 82 ? -3.033 -5.049 -4.425 1.00 98.50 82 ILE A CA 1
ATOM 597 C C . ILE A 1 82 ? -2.732 -6.078 -5.519 1.00 98.50 82 ILE A C 1
ATOM 599 O O . ILE A 1 82 ? -1.615 -6.107 -6.028 1.00 98.50 82 ILE A O 1
ATOM 603 N N . GLY A 1 83 ? -3.713 -6.898 -5.906 1.00 98.31 83 GLY A N 1
ATOM 604 C CA . GLY A 1 83 ? -3.569 -7.850 -7.008 1.00 98.31 83 GLY A CA 1
ATOM 605 C C . GLY A 1 83 ? -3.204 -7.163 -8.325 1.00 98.31 83 GLY A C 1
ATOM 606 O O . GLY A 1 83 ? -2.275 -7.600 -9.000 1.00 98.31 83 GLY A O 1
ATOM 607 N N . ALA A 1 84 ? -3.863 -6.046 -8.647 1.00 97.94 84 ALA A N 1
ATOM 608 C CA . ALA A 1 84 ? -3.549 -5.255 -9.837 1.00 97.94 84 ALA A CA 1
ATOM 609 C C . ALA A 1 84 ? -2.125 -4.676 -9.794 1.00 97.94 84 ALA A C 1
ATOM 611 O O . ALA A 1 84 ? -1.369 -4.834 -10.750 1.00 97.94 84 ALA A O 1
ATOM 612 N N . PHE A 1 85 ? -1.719 -4.068 -8.676 1.00 96.56 85 PHE A N 1
ATOM 613 C CA . PHE A 1 85 ? -0.356 -3.545 -8.534 1.00 96.56 85 PHE A CA 1
ATOM 614 C C . PHE A 1 85 ? 0.715 -4.636 -8.556 1.00 96.56 85 PHE A C 1
ATOM 616 O O . PHE A 1 85 ? 1.787 -4.440 -9.127 1.00 96.56 85 PHE A O 1
ATOM 623 N N . THR A 1 86 ? 0.422 -5.789 -7.956 1.00 98.00 86 THR A N 1
ATOM 624 C CA . THR A 1 86 ? 1.304 -6.958 -7.997 1.00 98.00 86 THR A CA 1
ATOM 625 C C . THR A 1 86 ? 1.488 -7.411 -9.439 1.00 98.00 86 THR A C 1
ATOM 627 O O . THR A 1 86 ? 2.614 -7.647 -9.854 1.00 98.00 86 THR A O 1
ATOM 630 N N . TRP A 1 87 ? 0.409 -7.465 -10.224 1.00 98.19 87 TRP A N 1
ATOM 631 C CA . TRP A 1 87 ? 0.478 -7.828 -11.636 1.00 98.19 87 TRP A CA 1
ATOM 632 C C . TRP A 1 87 ? 1.355 -6.875 -12.448 1.00 98.19 87 TRP A C 1
ATOM 634 O O . TRP A 1 87 ? 2.208 -7.336 -13.197 1.00 98.19 87 TRP A O 1
ATOM 644 N N . VAL A 1 88 ? 1.176 -5.562 -12.276 1.00 95.56 88 VAL A N 1
ATOM 645 C CA . VAL A 1 88 ? 2.020 -4.552 -12.940 1.00 95.56 88 VAL A CA 1
ATOM 646 C C . VAL A 1 88 ? 3.483 -4.721 -12.525 1.00 95.56 88 VAL A C 1
ATOM 648 O O . VAL A 1 88 ? 4.347 -4.835 -13.382 1.00 95.56 88 VAL A O 1
ATOM 651 N N . SER A 1 89 ? 3.748 -4.888 -11.226 1.00 95.25 89 SER A N 1
ATOM 652 C CA . SER A 1 89 ? 5.113 -5.086 -10.714 1.00 95.25 89 SER A CA 1
ATOM 653 C C . SER A 1 89 ? 5.775 -6.360 -11.262 1.00 95.25 89 SER A C 1
ATOM 655 O O . SER A 1 89 ? 6.990 -6.405 -11.433 1.00 95.25 89 SER A O 1
ATOM 657 N N . LEU A 1 90 ? 4.993 -7.417 -11.516 1.00 97.00 90 LEU A N 1
ATOM 658 C CA . LEU A 1 90 ? 5.476 -8.634 -12.173 1.00 97.00 90 LEU A CA 1
ATOM 659 C C . LEU A 1 90 ? 5.760 -8.393 -13.659 1.00 97.00 90 LEU A C 1
ATOM 661 O O . LEU A 1 90 ? 6.774 -8.879 -14.152 1.00 97.00 90 LEU A O 1
ATOM 665 N N . ALA A 1 91 ? 4.914 -7.624 -14.348 1.00 96.19 91 ALA A N 1
ATOM 666 C CA . ALA A 1 91 ? 5.152 -7.229 -15.734 1.00 96.19 91 ALA A CA 1
ATOM 667 C C . ALA A 1 91 ? 6.469 -6.457 -15.895 1.00 96.19 91 ALA A C 1
ATOM 669 O O . ALA A 1 91 ? 7.227 -6.719 -16.825 1.00 96.19 91 ALA A O 1
ATOM 670 N N . ASP A 1 92 ? 6.780 -5.588 -14.932 1.00 94.38 92 ASP A N 1
ATOM 671 C CA . ASP A 1 92 ? 8.026 -4.820 -14.907 1.00 94.38 92 ASP A CA 1
ATOM 672 C C . ASP A 1 92 ? 9.268 -5.697 -14.659 1.00 94.38 92 ASP A C 1
ATOM 674 O O . ASP A 1 92 ? 10.362 -5.386 -15.130 1.00 94.38 92 ASP A O 1
ATOM 678 N N . LEU A 1 93 ? 9.127 -6.798 -13.911 1.00 95.69 93 LEU A N 1
ATOM 679 C CA . LEU A 1 93 ? 10.236 -7.697 -13.558 1.00 95.69 93 LEU A CA 1
ATOM 680 C C . LEU A 1 93 ? 10.511 -8.780 -14.600 1.00 95.69 93 LEU A C 1
ATOM 682 O O . LEU A 1 93 ? 11.649 -9.235 -14.728 1.00 95.69 93 LEU A O 1
ATOM 686 N N . PHE A 1 94 ? 9.477 -9.240 -15.300 1.00 96.06 94 PHE A N 1
ATOM 687 C CA . PHE A 1 94 ? 9.551 -10.422 -16.148 1.00 96.06 94 PHE A CA 1
ATOM 688 C C . PHE A 1 94 ? 9.210 -10.065 -17.595 1.00 96.06 94 PHE A C 1
ATOM 690 O O . PHE A 1 94 ? 8.031 -9.969 -17.945 1.00 96.06 94 PHE A O 1
ATOM 697 N N . PRO A 1 95 ? 10.226 -9.930 -18.470 1.00 93.94 95 PRO A N 1
ATOM 698 C CA . PRO A 1 95 ? 9.998 -9.747 -19.895 1.00 93.94 95 PRO A CA 1
ATOM 699 C C . PRO A 1 95 ? 9.078 -10.842 -20.449 1.00 93.94 95 PRO A C 1
ATOM 701 O O . PRO A 1 95 ? 9.317 -12.031 -20.241 1.00 93.94 95 PRO A O 1
ATOM 704 N N . GLY A 1 96 ? 8.020 -10.439 -21.154 1.00 93.38 96 GLY A N 1
ATOM 705 C CA . GLY A 1 96 ? 7.026 -11.358 -21.720 1.00 93.38 96 GLY A CA 1
ATOM 706 C C . GLY A 1 96 ? 5.871 -11.727 -20.783 1.00 93.38 96 GLY A C 1
ATOM 707 O O . GLY A 1 96 ? 4.978 -12.468 -21.196 1.00 93.38 96 GLY A O 1
ATOM 708 N N . TRP A 1 97 ? 5.839 -11.210 -19.553 1.00 96.94 97 TRP A N 1
ATOM 709 C CA . TRP A 1 97 ? 4.643 -11.290 -18.719 1.00 96.94 97 TRP A CA 1
ATOM 710 C C . TRP A 1 97 ? 3.504 -10.459 -19.341 1.00 96.94 97 TRP A C 1
ATOM 712 O O . TRP A 1 97 ? 3.743 -9.346 -19.813 1.00 96.94 97 TRP A O 1
ATOM 722 N N . PRO A 1 98 ? 2.264 -10.975 -19.372 1.00 97.12 98 PRO A N 1
ATOM 723 C CA . PRO A 1 98 ? 1.142 -10.283 -19.997 1.00 97.12 98 PRO A CA 1
ATOM 724 C C . PRO A 1 98 ? 0.815 -8.964 -19.296 1.00 97.12 98 PRO A C 1
ATOM 726 O O . PRO A 1 98 ? 0.743 -8.891 -18.067 1.00 97.12 98 PRO A O 1
ATOM 729 N N . GLU A 1 99 ? 0.521 -7.928 -20.076 1.00 95.75 99 GLU A N 1
ATOM 730 C CA . GLU A 1 99 ? 0.052 -6.667 -19.512 1.00 95.75 99 GLU A CA 1
ATOM 731 C C . GLU A 1 99 ? -1.331 -6.818 -18.865 1.00 95.75 99 GLU A C 1
ATOM 733 O O . GLU A 1 99 ? -2.184 -7.598 -19.300 1.00 95.75 99 GLU A O 1
ATOM 738 N N . LEU A 1 100 ? -1.573 -6.038 -17.811 1.00 96.12 100 LEU A N 1
ATOM 739 C CA . LEU A 1 100 ? -2.887 -5.974 -17.183 1.00 96.12 100 LEU A CA 1
ATOM 740 C C . LEU A 1 100 ? -3.878 -5.273 -18.138 1.00 96.12 100 LEU A C 1
ATOM 742 O O . LEU A 1 100 ? -3.522 -4.248 -18.712 1.00 96.12 100 LEU A O 1
ATOM 746 N N . PRO A 1 101 ? -5.128 -5.733 -18.303 1.00 96.62 101 PRO A N 1
ATOM 747 C CA . PRO A 1 101 ? -6.119 -5.001 -19.095 1.00 96.62 101 PRO A CA 1
ATOM 748 C C . PRO A 1 101 ? -6.343 -3.570 -18.580 1.00 96.62 101 PRO A C 1
ATOM 750 O O . PRO A 1 101 ? -6.421 -3.359 -17.367 1.00 96.62 101 PRO A O 1
ATOM 753 N N . ASP A 1 102 ? -6.507 -2.595 -19.478 1.00 95.56 102 ASP A N 1
ATOM 754 C CA . ASP A 1 102 ? -6.619 -1.166 -19.124 1.00 95.56 102 ASP A CA 1
ATOM 755 C C . ASP A 1 102 ? -7.675 -0.849 -18.054 1.00 95.56 102 ASP A C 1
ATOM 757 O O . ASP A 1 102 ? -7.364 -0.108 -17.114 1.00 95.56 102 ASP A O 1
ATOM 761 N N . PRO A 1 103 ? -8.892 -1.440 -18.081 1.00 96.56 103 PRO A N 1
ATOM 762 C CA . PRO A 1 103 ? -9.868 -1.195 -17.024 1.00 96.56 103 PRO A CA 1
ATOM 763 C C . PRO A 1 103 ? -9.342 -1.586 -15.639 1.00 96.56 103 PRO A C 1
ATOM 765 O O . PRO A 1 103 ? -9.618 -0.900 -14.656 1.00 96.56 103 PRO A O 1
ATOM 768 N N . LEU A 1 104 ? -8.554 -2.661 -15.546 1.00 95.50 104 LEU A N 1
ATOM 769 C CA . LEU A 1 104 ? -7.952 -3.115 -14.294 1.00 95.50 104 LEU A CA 1
ATOM 770 C C . LEU A 1 104 ? -6.751 -2.253 -13.881 1.00 95.50 104 LEU A C 1
ATOM 772 O O . LEU A 1 104 ? -6.562 -2.050 -12.681 1.00 95.50 104 LEU A O 1
ATOM 776 N N . ARG A 1 105 ? -6.001 -1.672 -14.833 1.00 93.94 105 ARG A N 1
ATOM 777 C CA . ARG A 1 105 ? -4.941 -0.685 -14.530 1.00 93.94 105 ARG A CA 1
ATOM 778 C C . ARG A 1 105 ? -5.497 0.567 -13.859 1.00 93.94 105 ARG A C 1
ATOM 780 O O . ARG A 1 105 ? -4.850 1.111 -12.974 1.00 93.94 105 ARG A O 1
ATOM 787 N N . VAL A 1 106 ? -6.696 1.003 -14.247 1.00 94.31 106 VAL A N 1
ATOM 788 C CA . VAL A 1 106 ? -7.349 2.186 -13.659 1.00 94.31 106 VAL A CA 1
ATOM 789 C C . VAL A 1 106 ? -8.100 1.836 -12.374 1.00 94.31 106 VAL A C 1
ATOM 791 O O . VAL A 1 106 ? -7.982 2.528 -11.363 1.00 94.31 106 VAL A O 1
ATOM 794 N N . THR A 1 107 ? -8.873 0.749 -12.377 1.00 96.56 107 THR A N 1
ATOM 795 C CA . THR A 1 107 ? -9.709 0.383 -11.220 1.00 96.56 107 THR A CA 1
ATOM 796 C C . THR A 1 107 ? -8.906 -0.198 -10.060 1.00 96.56 107 THR A C 1
ATOM 798 O O . THR A 1 107 ? -9.270 0.034 -8.909 1.00 96.56 107 THR A O 1
ATOM 801 N N . GLY A 1 108 ? -7.798 -0.895 -10.323 1.00 96.81 108 GLY A N 1
ATOM 802 C CA . GLY A 1 108 ? -6.927 -1.472 -9.298 1.00 96.81 108 GLY A CA 1
ATOM 803 C C . GLY A 1 108 ? -6.438 -0.445 -8.266 1.00 96.81 108 GLY A C 1
ATOM 804 O O . GLY A 1 108 ? -6.735 -0.604 -7.077 1.00 96.81 108 GLY A O 1
ATOM 805 N N . PRO A 1 109 ? -5.768 0.643 -8.688 1.00 95.69 109 PRO A N 1
ATOM 806 C CA . PRO A 1 109 ? -5.346 1.723 -7.797 1.00 95.69 109 PRO A CA 1
ATOM 807 C C . PRO A 1 109 ? -6.492 2.341 -6.987 1.00 95.69 109 PRO A C 1
ATOM 809 O O . PRO A 1 109 ? -6.343 2.577 -5.785 1.00 95.69 109 PRO A O 1
ATOM 812 N N . LEU A 1 110 ? -7.661 2.543 -7.606 1.00 97.62 110 LEU A N 1
ATOM 813 C CA . LEU A 1 110 ? -8.840 3.097 -6.932 1.00 97.62 110 LEU A CA 1
ATOM 814 C C . LEU A 1 110 ? -9.394 2.147 -5.861 1.00 97.62 110 LEU A C 1
ATOM 816 O O . LEU A 1 110 ? -9.727 2.586 -4.759 1.00 97.62 110 LEU A O 1
ATOM 820 N N . LEU A 1 111 ? -9.458 0.845 -6.156 1.00 98.38 111 LEU A N 1
ATOM 821 C CA . LEU A 1 111 ? -9.888 -0.187 -5.209 1.00 98.38 111 LEU A CA 1
ATOM 822 C C . LEU A 1 111 ? -8.918 -0.308 -4.030 1.00 98.38 111 LEU A C 1
ATOM 824 O O . LEU A 1 111 ? -9.360 -0.370 -2.878 1.00 98.38 111 LEU A O 1
ATOM 828 N N . PHE A 1 112 ? -7.608 -0.279 -4.305 1.00 98.19 112 PHE A N 1
ATOM 829 C CA . PHE A 1 112 ? -6.571 -0.257 -3.276 1.00 98.19 112 PHE A CA 1
ATOM 830 C C . PHE A 1 112 ? -6.767 0.931 -2.331 1.00 98.19 112 PHE A C 1
ATOM 832 O O . PHE A 1 112 ? -6.926 0.739 -1.121 1.00 98.19 112 PHE A O 1
ATOM 839 N N . LEU A 1 113 ? -6.798 2.144 -2.892 1.00 97.69 113 LEU A N 1
ATOM 840 C CA . LEU A 1 113 ? -6.844 3.385 -2.128 1.00 97.69 113 LEU A CA 1
ATOM 841 C C . LEU A 1 113 ? -8.153 3.523 -1.350 1.00 97.69 113 LEU A C 1
ATOM 843 O O . LEU A 1 113 ? -8.131 3.756 -0.141 1.00 97.69 113 LEU A O 1
ATOM 847 N N . GLY A 1 114 ? -9.292 3.323 -2.017 1.00 98.00 114 GLY A N 1
ATOM 848 C CA . GLY A 1 114 ? -10.611 3.409 -1.393 1.00 98.00 114 GLY A CA 1
ATOM 849 C C . GLY A 1 114 ? -10.780 2.392 -0.265 1.00 98.00 114 GLY A C 1
ATOM 850 O O . GLY A 1 114 ? -11.201 2.750 0.839 1.00 98.00 114 GLY A O 1
ATOM 851 N N . GLY A 1 115 ? -10.382 1.137 -0.498 1.00 98.19 115 GLY A N 1
ATOM 852 C CA . GLY A 1 115 ? -10.407 0.102 0.534 1.00 98.19 115 GLY A CA 1
ATOM 853 C C . GLY A 1 115 ? -9.499 0.440 1.720 1.00 98.19 115 GLY A C 1
ATOM 854 O O . GLY A 1 115 ? -9.931 0.359 2.873 1.00 98.19 115 GLY A O 1
ATOM 855 N N . LEU A 1 116 ? -8.264 0.888 1.457 1.00 97.62 116 LEU A N 1
ATOM 856 C CA . LEU A 1 116 ? -7.287 1.200 2.503 1.00 97.62 116 LEU A CA 1
ATOM 857 C C . LEU A 1 116 ? -7.765 2.363 3.379 1.00 97.62 116 LEU A C 1
ATOM 859 O O . LEU A 1 116 ? -7.709 2.279 4.606 1.00 97.62 116 LEU A O 1
ATOM 863 N N . VAL A 1 117 ? -8.292 3.421 2.762 1.00 97.62 117 VAL A N 1
ATOM 864 C CA . VAL A 1 117 ? -8.856 4.587 3.456 1.00 97.62 117 VAL A CA 1
ATOM 865 C C . VAL A 1 117 ? -9.988 4.175 4.392 1.00 97.62 117 VAL A C 1
ATOM 867 O O . VAL A 1 117 ? -9.988 4.555 5.566 1.00 97.62 117 VAL A O 1
ATOM 870 N N . VAL A 1 118 ? -10.923 3.349 3.915 1.00 97.31 118 VAL A N 1
ATOM 871 C CA . VAL A 1 118 ? -12.039 2.865 4.738 1.00 97.31 118 VAL A CA 1
ATOM 872 C C . VAL A 1 118 ? -11.540 1.971 5.878 1.00 97.31 118 VAL A C 1
ATOM 874 O O . VAL A 1 118 ? -11.986 2.132 7.018 1.00 97.31 118 VAL A O 1
ATOM 877 N N . LEU A 1 119 ? -10.585 1.070 5.620 1.00 95.81 119 LEU A N 1
ATOM 878 C CA . LEU A 1 119 ? -9.981 0.224 6.657 1.00 95.81 119 LEU A CA 1
ATOM 879 C C . LEU A 1 119 ? -9.300 1.047 7.752 1.00 95.81 119 LEU A C 1
ATOM 881 O O . LEU A 1 119 ? -9.504 0.777 8.942 1.00 95.81 119 LEU A O 1
ATOM 885 N N . LEU A 1 120 ? -8.511 2.053 7.367 1.00 94.81 120 LEU A N 1
ATOM 886 C CA . LEU A 1 120 ? -7.819 2.937 8.302 1.00 94.81 120 LEU A CA 1
ATOM 887 C C . LEU A 1 120 ? -8.809 3.772 9.111 1.00 94.81 120 LEU A C 1
ATOM 889 O O . LEU A 1 120 ? -8.676 3.836 10.332 1.00 94.81 120 LEU A O 1
ATOM 893 N N . ALA A 1 121 ? -9.838 4.329 8.470 1.00 94.25 121 ALA A N 1
ATOM 894 C CA . ALA A 1 121 ? -10.889 5.089 9.140 1.00 94.25 121 ALA A CA 1
ATOM 895 C C . ALA A 1 121 ? -11.631 4.246 10.191 1.00 94.25 121 ALA A C 1
ATOM 897 O O . ALA A 1 121 ? -11.723 4.641 11.357 1.00 94.25 121 ALA A O 1
ATOM 898 N N . VAL A 1 122 ? -12.109 3.053 9.812 1.00 93.69 122 VAL A N 1
ATOM 899 C CA . VAL A 1 122 ? -12.817 2.140 10.728 1.00 93.69 122 VAL A CA 1
ATOM 900 C C . VAL A 1 122 ? -11.901 1.701 11.870 1.00 93.69 122 VAL A C 1
ATOM 902 O O . VAL A 1 122 ? -12.312 1.714 13.032 1.00 93.69 122 VAL A O 1
ATOM 905 N N . THR A 1 123 ? -10.648 1.356 11.568 1.00 91.94 123 THR A N 1
ATOM 906 C CA . THR A 1 123 ? -9.690 0.875 12.573 1.00 91.94 123 THR A CA 1
ATOM 907 C C . THR A 1 123 ? -9.265 1.980 13.540 1.00 91.94 123 THR A C 1
ATOM 909 O O . THR A 1 123 ? -9.206 1.742 14.747 1.00 91.94 123 THR A O 1
ATOM 912 N N . ALA A 1 124 ? -8.984 3.189 13.047 1.00 91.75 124 ALA A N 1
ATOM 913 C CA . ALA A 1 124 ? -8.609 4.330 13.879 1.00 91.75 124 ALA A CA 1
ATOM 914 C C . ALA A 1 124 ? -9.767 4.760 14.788 1.00 91.75 124 ALA A C 1
ATOM 916 O O . ALA A 1 124 ? -9.568 4.919 15.997 1.00 91.75 124 ALA A O 1
ATOM 917 N N . ARG A 1 125 ? -10.986 4.847 14.234 1.00 91.81 125 ARG A N 1
ATOM 918 C CA . ARG A 1 125 ? -12.204 5.173 14.988 1.00 91.81 125 ARG A CA 1
ATOM 919 C C . ARG A 1 125 ? -12.490 4.143 16.078 1.00 91.81 125 ARG A C 1
ATOM 921 O O . ARG A 1 125 ? -12.725 4.519 17.221 1.00 91.81 125 ARG A O 1
ATOM 928 N N . ALA A 1 126 ? -12.424 2.849 15.755 1.00 90.00 126 ALA A N 1
ATOM 929 C CA . ALA A 1 126 ? -12.683 1.776 16.718 1.00 90.00 126 ALA A CA 1
ATOM 930 C C . ALA A 1 126 ? -11.676 1.741 17.883 1.00 90.00 126 ALA A C 1
ATOM 932 O O . ALA A 1 126 ? -11.967 1.167 18.927 1.00 90.00 126 ALA A O 1
ATOM 933 N N . ARG A 1 127 ? -10.495 2.344 17.711 1.00 85.81 127 ARG A N 1
ATOM 934 C CA . ARG A 1 127 ? -9.432 2.395 18.724 1.00 85.81 127 ARG A CA 1
ATOM 935 C C . ARG A 1 127 ? -9.408 3.693 19.532 1.00 85.81 127 ARG A C 1
ATOM 937 O O . ARG A 1 127 ? -8.503 3.855 20.342 1.00 85.81 127 ARG A O 1
ATOM 944 N N . GLY A 1 128 ? -10.338 4.621 19.292 1.00 82.94 128 GLY A N 1
ATOM 945 C CA . GLY A 1 128 ? -10.404 5.894 20.018 1.00 82.94 128 GLY A CA 1
ATOM 946 C C . GLY A 1 128 ? -9.167 6.785 19.845 1.00 82.94 128 GLY A C 1
ATOM 947 O O . GLY A 1 128 ? -8.861 7.586 20.723 1.00 82.94 128 GLY A O 1
ATOM 948 N N . ARG A 1 129 ? -8.411 6.638 18.747 1.00 74.19 129 ARG A N 1
ATOM 949 C CA . ARG A 1 129 ? -7.190 7.423 18.524 1.00 74.19 129 ARG A CA 1
ATOM 950 C C . ARG A 1 129 ? -7.518 8.820 18.005 1.00 74.19 129 ARG A C 1
ATOM 952 O O . ARG A 1 129 ? -7.859 8.918 16.834 1.00 74.19 129 ARG A O 1
ATOM 959 N N . GLY A 1 130 ? -7.313 9.847 18.840 1.00 77.25 130 GLY A N 1
ATOM 960 C CA . GLY A 1 130 ? -7.125 11.266 18.476 1.00 77.25 130 GLY A CA 1
ATOM 961 C C . GLY A 1 130 ? -7.884 11.752 17.227 1.00 77.25 130 GLY A C 1
ATOM 962 O O . GLY A 1 130 ? -9.027 11.345 17.017 1.00 77.25 130 GLY A O 1
ATOM 963 N N . PRO A 1 131 ? -7.304 12.623 16.377 1.00 85.62 131 PRO A N 1
ATOM 964 C CA . PRO A 1 131 ? -7.905 12.965 15.090 1.00 85.62 131 PRO A CA 1
ATOM 965 C C . PRO A 1 131 ? -7.857 11.740 14.160 1.00 85.62 131 PRO A C 1
ATOM 967 O O . PRO A 1 131 ? -6.983 11.619 13.309 1.00 85.62 131 PRO A O 1
ATOM 970 N N . TRP A 1 132 ? -8.798 10.806 14.323 1.00 88.38 132 TRP A N 1
ATOM 971 C CA . TRP A 1 132 ? -8.873 9.532 13.593 1.00 88.38 132 TRP A CA 1
ATOM 972 C C . TRP A 1 132 ? -8.888 9.697 12.067 1.00 88.38 132 TRP A C 1
ATOM 974 O O . TRP A 1 132 ? -8.491 8.778 11.355 1.00 88.38 132 TRP A O 1
ATOM 984 N N . LEU A 1 133 ? -9.312 10.866 11.577 1.00 92.75 133 LEU A N 1
ATOM 985 C CA . LEU A 1 133 ? -9.276 11.255 10.167 1.00 92.75 133 LEU A CA 1
ATOM 986 C C . LEU A 1 133 ? -7.859 11.506 9.634 1.00 92.75 133 LEU A C 1
ATOM 988 O O . LEU A 1 133 ? -7.646 11.392 8.434 1.00 92.75 133 LEU A O 1
ATOM 992 N N . ALA A 1 134 ? -6.876 11.796 10.488 1.00 94.75 134 ALA A N 1
ATOM 993 C CA . ALA A 1 134 ? -5.508 12.052 10.044 1.00 94.75 134 ALA A CA 1
ATOM 994 C C . ALA A 1 134 ? -4.908 10.841 9.314 1.00 94.75 134 ALA A C 1
ATOM 996 O O . ALA A 1 134 ? -4.269 10.999 8.285 1.00 94.75 134 ALA A O 1
ATOM 997 N N . PHE A 1 135 ? -5.162 9.622 9.794 1.00 94.69 135 PHE A N 1
ATOM 998 C CA . PHE A 1 135 ? -4.614 8.400 9.196 1.00 94.69 135 PHE A CA 1
ATOM 999 C C . PHE A 1 135 ? -5.104 8.130 7.762 1.00 94.69 135 PHE A C 1
ATOM 1001 O O . PHE A 1 135 ? -4.259 7.954 6.884 1.00 94.69 135 PHE A O 1
ATOM 1008 N N . PRO A 1 136 ? -6.423 8.114 7.468 1.00 96.06 136 PRO A N 1
ATOM 1009 C CA . PRO A 1 136 ? -6.890 7.981 6.091 1.00 96.06 136 PRO A CA 1
ATOM 1010 C C . PRO A 1 136 ? -6.461 9.159 5.205 1.00 96.06 136 PRO A C 1
ATOM 1012 O O . PRO A 1 136 ? -6.130 8.936 4.044 1.00 96.06 136 PRO A O 1
ATOM 1015 N N . LEU A 1 137 ? -6.410 10.389 5.734 1.00 97.56 137 LEU A N 1
ATOM 1016 C CA . LEU A 1 137 ? -5.941 11.552 4.971 1.00 97.56 137 LEU A CA 1
ATOM 1017 C C . LEU A 1 137 ? -4.451 11.458 4.623 1.00 97.56 137 LEU A C 1
ATOM 1019 O O . LEU A 1 137 ? -4.073 11.802 3.510 1.00 97.56 137 LEU A O 1
ATOM 1023 N N . LEU A 1 138 ? -3.615 10.939 5.524 1.00 97.62 138 LEU A N 1
ATOM 1024 C CA . LEU A 1 138 ? -2.199 10.687 5.248 1.00 97.62 138 LEU A CA 1
ATOM 1025 C C . LEU A 1 138 ? -2.008 9.602 4.183 1.00 97.62 138 LEU A C 1
ATOM 1027 O O . LEU A 1 138 ? -1.135 9.748 3.335 1.00 97.62 138 LEU A O 1
ATOM 1031 N N . ALA A 1 139 ? -2.830 8.547 4.181 1.00 97.38 139 ALA A N 1
ATOM 1032 C CA . ALA A 1 139 ? -2.792 7.531 3.126 1.00 97.38 139 ALA A CA 1
ATOM 1033 C C . ALA A 1 139 ? -3.213 8.101 1.759 1.00 97.38 139 ALA A C 1
ATOM 1035 O O . ALA A 1 139 ? -2.580 7.798 0.750 1.00 97.38 139 ALA A O 1
ATOM 1036 N N . LEU A 1 140 ? -4.244 8.956 1.728 1.00 97.56 140 LEU A N 1
ATOM 1037 C CA . LEU A 1 140 ? -4.636 9.694 0.522 1.00 97.56 140 LEU A CA 1
ATOM 1038 C C . LEU A 1 140 ? -3.516 10.617 0.047 1.00 97.56 140 LEU A C 1
ATOM 1040 O O . LEU A 1 140 ? -3.169 10.587 -1.127 1.00 97.56 140 LEU A O 1
ATOM 1044 N N . ALA A 1 141 ? -2.925 11.394 0.955 1.00 98.12 141 ALA A N 1
ATOM 1045 C CA . ALA A 1 141 ? -1.815 12.282 0.637 1.00 98.12 141 ALA A CA 1
ATOM 1046 C C . ALA A 1 141 ? -0.622 11.498 0.076 1.00 98.12 141 ALA A C 1
ATOM 1048 O O . ALA A 1 141 ? -0.088 11.884 -0.955 1.00 98.12 141 ALA A O 1
ATOM 1049 N N . ALA A 1 142 ? -0.257 10.367 0.687 1.00 97.81 142 ALA A N 1
ATOM 1050 C CA . ALA A 1 142 ? 0.800 9.494 0.185 1.00 97.81 142 ALA A CA 1
ATOM 1051 C C . ALA A 1 142 ? 0.516 9.011 -1.246 1.00 97.81 142 ALA A C 1
ATOM 1053 O O . ALA A 1 142 ? 1.392 9.073 -2.102 1.00 97.81 142 ALA A O 1
ATOM 1054 N N . ALA A 1 143 ? -0.718 8.576 -1.520 1.00 96.31 143 ALA A N 1
ATOM 1055 C CA . ALA A 1 143 ? -1.120 8.131 -2.850 1.00 96.31 143 ALA A CA 1
ATOM 1056 C C . ALA A 1 143 ? -1.107 9.272 -3.881 1.00 96.31 143 ALA A C 1
ATOM 1058 O O . ALA A 1 143 ? -0.645 9.076 -5.000 1.00 96.31 143 ALA A O 1
ATOM 1059 N N . VAL A 1 144 ? -1.578 10.465 -3.511 1.00 97.00 144 VAL A N 1
ATOM 1060 C CA . VAL A 1 144 ? -1.554 11.647 -4.387 1.00 97.00 144 VAL A CA 1
ATOM 1061 C C . VAL A 1 144 ? -0.119 12.069 -4.692 1.00 97.00 144 VAL A C 1
ATOM 1063 O O . VAL A 1 144 ? 0.196 12.315 -5.850 1.00 97.00 144 VAL A O 1
ATOM 1066 N N . VAL A 1 145 ? 0.754 12.105 -3.681 1.00 97.69 145 VAL A N 1
ATOM 1067 C CA . VAL A 1 145 ? 2.162 12.499 -3.832 1.00 97.69 145 VAL A CA 1
ATOM 1068 C C . VAL A 1 145 ? 2.888 11.572 -4.809 1.00 97.69 145 VAL A C 1
ATOM 1070 O O . VAL A 1 145 ? 3.459 12.067 -5.774 1.00 97.69 145 VAL A O 1
ATOM 1073 N N . VAL A 1 146 ? 2.810 10.248 -4.625 1.00 95.75 146 VAL A N 1
ATOM 1074 C CA . VAL A 1 146 ? 3.462 9.289 -5.542 1.00 95.75 146 VAL A CA 1
ATOM 1075 C C . VAL A 1 146 ? 2.831 9.267 -6.938 1.00 95.75 146 VAL A C 1
ATOM 1077 O O . VAL A 1 146 ? 3.514 8.978 -7.913 1.00 95.75 146 VAL A O 1
ATOM 1080 N N . SER A 1 147 ? 1.530 9.564 -7.053 1.00 93.06 147 SER A N 1
ATOM 1081 C CA . SER A 1 147 ? 0.847 9.607 -8.355 1.00 93.06 147 SER A CA 1
ATOM 1082 C C . SER A 1 147 ? 1.180 10.870 -9.146 1.00 93.06 147 SER A C 1
ATOM 1084 O O . SER A 1 147 ? 1.133 10.844 -10.371 1.00 93.06 147 SER A O 1
ATOM 1086 N N . ALA A 1 148 ? 1.469 11.977 -8.456 1.00 96.62 148 ALA A N 1
ATOM 1087 C CA . ALA A 1 148 ? 1.895 13.219 -9.088 1.00 96.62 148 ALA A CA 1
ATOM 1088 C C . ALA A 1 148 ? 3.320 13.096 -9.635 1.00 96.62 148 ALA A C 1
ATOM 1090 O O . ALA A 1 148 ? 3.587 13.551 -10.743 1.00 96.62 148 ALA A O 1
ATOM 1091 N N . ASP A 1 149 ? 4.209 12.471 -8.861 1.00 94.94 149 ASP A N 1
ATOM 1092 C CA . ASP A 1 149 ? 5.583 12.208 -9.263 1.00 94.94 149 ASP A CA 1
ATOM 1093 C C . ASP A 1 149 ? 6.139 10.994 -8.502 1.00 94.94 149 ASP A C 1
ATOM 1095 O O . ASP A 1 149 ? 6.175 10.958 -7.266 1.00 94.94 149 ASP A O 1
ATOM 1099 N N . LEU A 1 150 ? 6.594 9.989 -9.250 1.00 91.50 150 LEU A N 1
ATOM 1100 C CA . LEU A 1 150 ? 7.150 8.763 -8.687 1.00 91.50 150 LEU A CA 1
ATOM 1101 C C . LEU A 1 150 ? 8.496 9.009 -7.981 1.00 91.50 150 LEU A C 1
ATOM 1103 O O . LEU A 1 150 ? 8.885 8.226 -7.114 1.00 91.50 150 LEU A O 1
ATOM 1107 N N . ASP A 1 151 ? 9.183 10.116 -8.265 1.00 92.81 151 ASP A N 1
ATOM 1108 C CA . ASP A 1 151 ? 10.411 10.506 -7.563 1.00 92.81 151 ASP A CA 1
ATOM 1109 C C . ASP A 1 151 ? 10.122 10.969 -6.121 1.00 92.81 151 ASP A C 1
ATOM 1111 O O . ASP A 1 151 ? 10.992 10.918 -5.246 1.00 92.81 151 ASP A O 1
ATOM 1115 N N . LEU A 1 152 ? 8.861 11.297 -5.811 1.00 96.00 152 LEU A N 1
ATOM 1116 C CA . LEU A 1 152 ? 8.383 11.579 -4.452 1.00 96.00 152 LEU A CA 1
ATOM 1117 C C . LEU A 1 152 ? 7.998 10.308 -3.671 1.00 96.00 152 LEU A C 1
ATOM 1119 O O . LEU A 1 152 ? 7.363 10.380 -2.608 1.00 96.00 152 LEU A O 1
ATOM 1123 N N . LEU A 1 153 ? 8.396 9.123 -4.146 1.00 96.56 153 LEU A N 1
ATOM 1124 C CA . LEU A 1 153 ? 8.108 7.855 -3.476 1.00 96.56 153 LEU A CA 1
ATOM 1125 C C . LEU A 1 153 ? 8.664 7.804 -2.047 1.00 96.56 153 LEU A C 1
ATOM 1127 O O . LEU A 1 153 ? 8.000 7.271 -1.160 1.00 96.56 153 LEU A O 1
ATOM 1131 N N . ALA A 1 154 ? 9.832 8.401 -1.784 1.00 97.56 154 ALA A N 1
ATOM 1132 C CA . ALA A 1 154 ? 10.397 8.451 -0.433 1.00 97.56 154 ALA A CA 1
ATOM 1133 C C . ALA A 1 154 ? 9.493 9.226 0.546 1.00 97.56 1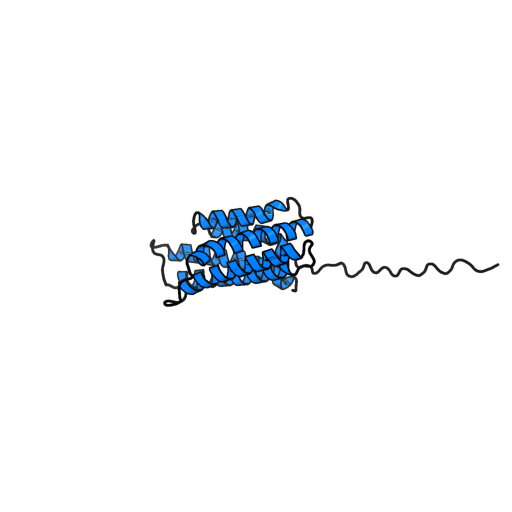54 ALA A C 1
ATOM 1135 O O . ALA A 1 154 ? 9.258 8.776 1.669 1.00 97.56 154 ALA A O 1
ATOM 1136 N N . VAL A 1 155 ? 8.927 10.356 0.105 1.00 98.12 155 VAL A N 1
ATOM 1137 C CA . VAL A 1 155 ? 7.962 11.141 0.895 1.00 98.12 155 VAL A CA 1
ATOM 1138 C C . VAL A 1 155 ? 6.700 10.317 1.142 1.00 98.12 155 VAL A C 1
ATOM 1140 O O . VAL A 1 155 ? 6.227 10.208 2.275 1.00 98.12 155 VAL A O 1
ATOM 1143 N N . SER A 1 156 ? 6.199 9.659 0.098 1.00 97.69 156 SER A N 1
ATOM 1144 C CA . SER A 1 156 ? 5.020 8.792 0.175 1.00 97.69 156 SER A CA 1
ATOM 1145 C C . SER A 1 156 ? 5.231 7.604 1.115 1.00 97.69 156 SER A C 1
ATOM 1147 O O . SER A 1 156 ? 4.327 7.254 1.871 1.00 97.69 156 SER A O 1
ATOM 1149 N N . ALA A 1 157 ? 6.434 7.025 1.147 1.00 97.94 157 ALA A N 1
ATOM 1150 C CA . ALA A 1 157 ? 6.799 5.949 2.064 1.00 97.94 157 ALA A CA 1
ATOM 1151 C C . ALA A 1 157 ? 6.689 6.393 3.530 1.00 97.94 157 ALA A C 1
ATOM 1153 O O . ALA A 1 157 ? 6.102 5.681 4.347 1.00 97.94 157 ALA A O 1
ATOM 1154 N N . VAL A 1 158 ? 7.190 7.589 3.860 1.00 98.25 158 VAL A N 1
ATOM 1155 C CA . VAL A 1 158 ? 7.070 8.162 5.212 1.00 98.25 158 VAL A CA 1
ATOM 1156 C C . VAL A 1 158 ? 5.602 8.395 5.570 1.00 98.25 158 VAL A C 1
ATOM 1158 O O . VAL A 1 158 ? 5.157 7.976 6.641 1.00 98.25 158 VAL A O 1
ATOM 1161 N N . LEU A 1 159 ? 4.828 8.996 4.662 1.00 98.19 159 LEU A N 1
ATOM 1162 C CA . LEU A 1 159 ? 3.399 9.250 4.869 1.00 98.19 159 LEU A CA 1
ATOM 1163 C C . LEU A 1 159 ? 2.610 7.949 5.079 1.00 98.19 159 LEU A C 1
ATOM 1165 O O . LEU A 1 159 ? 1.830 7.860 6.030 1.00 98.19 159 LEU A O 1
ATOM 1169 N N . PHE A 1 160 ? 2.856 6.912 4.270 1.00 97.56 160 PHE A N 1
ATOM 1170 C CA . PHE A 1 160 ? 2.263 5.588 4.470 1.00 97.56 160 PHE A CA 1
ATOM 1171 C C . PHE A 1 160 ? 2.689 4.961 5.799 1.00 97.56 160 PHE A C 1
ATOM 1173 O O . PHE A 1 160 ? 1.849 4.392 6.496 1.00 97.56 160 PHE A O 1
ATOM 1180 N N . GLY A 1 161 ? 3.956 5.099 6.194 1.00 96.25 161 GLY A N 1
ATOM 1181 C CA . GLY A 1 161 ? 4.444 4.632 7.491 1.00 96.25 161 GLY A CA 1
ATOM 1182 C C . GLY A 1 161 ? 3.630 5.210 8.652 1.00 96.25 161 GLY A C 1
ATOM 1183 O O . GLY A 1 161 ? 3.132 4.459 9.492 1.00 96.25 161 GLY A O 1
ATOM 1184 N N . VAL A 1 162 ? 3.408 6.528 8.657 1.00 95.75 162 VAL A N 1
ATOM 1185 C CA . VAL A 1 162 ? 2.586 7.198 9.681 1.00 95.75 162 VAL A CA 1
ATOM 1186 C C . VAL A 1 162 ? 1.110 6.798 9.567 1.00 95.75 162 VAL A C 1
ATOM 1188 O O . VAL A 1 162 ? 0.464 6.505 10.578 1.00 95.75 162 VAL A O 1
ATOM 1191 N N . ALA A 1 163 ? 0.569 6.724 8.348 1.00 95.69 163 ALA A N 1
ATOM 1192 C CA . ALA A 1 163 ? -0.825 6.353 8.104 1.00 95.69 163 ALA A CA 1
ATOM 1193 C C . ALA A 1 163 ? -1.168 4.943 8.615 1.00 95.69 163 ALA A C 1
ATOM 1195 O O . ALA A 1 163 ? -2.288 4.707 9.069 1.00 95.69 163 ALA A O 1
ATOM 1196 N N . LEU A 1 164 ? -0.210 4.010 8.578 1.00 94.31 164 LEU A N 1
ATOM 1197 C CA . LEU A 1 164 ? -0.398 2.606 8.955 1.00 94.31 164 LEU A CA 1
ATOM 1198 C C . LEU A 1 164 ? -0.250 2.324 10.457 1.00 94.31 164 LEU A C 1
ATOM 1200 O O . LEU A 1 164 ? -0.605 1.226 10.895 1.00 94.31 164 LEU A O 1
ATOM 1204 N N . VAL A 1 165 ? 0.182 3.294 11.271 1.00 91.56 165 VAL A N 1
ATOM 1205 C CA . VAL A 1 165 ? 0.320 3.152 12.736 1.00 91.56 165 VAL A CA 1
ATOM 1206 C C . VAL A 1 165 ? -0.921 2.534 13.409 1.00 91.56 165 VAL A C 1
ATOM 1208 O O . VAL A 1 165 ? -0.769 1.665 14.282 1.00 91.56 165 VAL A O 1
ATOM 1211 N N . PRO A 1 166 ? -2.172 2.870 13.020 1.00 87.25 166 PRO A N 1
ATOM 1212 C CA . PRO A 1 166 ? -3.348 2.230 13.583 1.00 87.25 166 PRO A CA 1
ATOM 1213 C C . PRO A 1 166 ? -3.406 0.720 13.360 1.00 87.25 166 PRO A C 1
ATOM 1215 O O . PRO A 1 166 ? -3.975 0.031 14.200 1.00 87.25 166 PRO A O 1
ATOM 1218 N N . ALA A 1 167 ? -2.815 0.200 12.285 1.00 85.25 167 ALA A N 1
ATOM 1219 C CA . ALA A 1 167 ? -2.822 -1.217 11.935 1.00 85.25 167 ALA A CA 1
ATOM 1220 C C . ALA A 1 167 ? -1.691 -2.024 12.609 1.00 85.25 167 ALA A C 1
ATOM 1222 O O . ALA A 1 167 ? -1.829 -3.236 12.773 1.00 85.25 167 ALA A O 1
ATOM 1223 N N . TRP A 1 168 ? -0.607 -1.376 13.061 1.00 83.31 168 TRP A N 1
ATOM 1224 C CA . TRP A 1 168 ? 0.586 -2.045 13.616 1.00 83.31 168 TRP A CA 1
ATOM 1225 C C . TRP A 1 168 ? 0.330 -2.747 14.948 1.00 83.31 168 TRP A C 1
ATOM 1227 O O . TRP A 1 168 ? 0.832 -3.839 15.220 1.00 83.31 168 TRP A O 1
ATOM 1237 N N . HIS A 1 169 ? -0.450 -2.112 15.817 1.00 68.50 169 HIS A N 1
ATOM 1238 C CA . HIS A 1 169 ? -0.703 -2.635 17.151 1.00 68.50 169 HIS A CA 1
ATOM 1239 C C . HIS A 1 169 ? -1.788 -3.711 17.051 1.00 68.50 169 HIS A C 1
ATOM 1241 O O . HIS A 1 169 ? -2.968 -3.387 16.949 1.00 68.50 169 HIS A O 1
ATOM 1247 N N . GLY A 1 170 ? -1.399 -4.986 17.009 1.00 57.75 170 GLY A N 1
ATOM 1248 C CA . GLY A 1 170 ? -2.348 -6.102 16.994 1.00 57.75 170 GLY A CA 1
ATOM 1249 C C . GLY A 1 170 ? -3.362 -6.034 18.143 1.00 57.75 170 GLY A C 1
ATOM 1250 O O . GLY A 1 170 ? -3.083 -5.484 19.205 1.00 57.75 170 GLY A O 1
ATOM 1251 N N . LEU A 1 171 ? -4.530 -6.635 17.925 1.00 55.97 171 LEU A N 1
ATOM 1252 C CA . LEU A 1 171 ? -5.697 -6.701 18.825 1.00 55.97 171 LEU A CA 1
ATOM 1253 C C . LEU A 1 171 ? -5.459 -7.534 20.106 1.00 55.97 171 LEU A C 1
ATOM 1255 O O . LEU A 1 171 ? -6.399 -8.029 20.716 1.00 55.97 171 LEU A O 1
ATOM 1259 N N . GLY A 1 172 ? -4.197 -7.753 20.472 1.00 49.09 172 GLY A N 1
ATOM 1260 C CA . GLY A 1 172 ? -3.752 -8.777 21.412 1.00 49.09 172 GLY A CA 1
ATOM 1261 C C . GLY A 1 172 ? -3.682 -8.350 22.873 1.00 49.09 172 GLY A C 1
ATOM 1262 O O . GLY A 1 172 ? -3.001 -9.019 23.636 1.00 49.09 172 GLY A O 1
ATOM 1263 N N . GLN A 1 173 ? -4.339 -7.265 23.278 1.00 50.41 173 GLN A N 1
ATOM 1264 C CA . GLN A 1 173 ? -4.501 -6.949 24.700 1.00 50.41 173 GLN A CA 1
ATOM 1265 C C . GLN A 1 173 ? -5.964 -6.635 25.000 1.00 50.41 173 GLN A C 1
ATOM 1267 O O . GLN A 1 173 ? -6.355 -5.497 25.226 1.00 50.41 173 GLN A O 1
ATOM 1272 N N . GLN A 1 174 ? -6.791 -7.681 24.992 1.00 50.09 174 GLN A N 1
ATOM 1273 C CA . GLN A 1 174 ? -7.818 -7.754 26.025 1.00 50.09 174 GLN A CA 1
ATOM 1274 C C . GLN A 1 174 ? -7.060 -7.980 27.342 1.00 50.09 174 GLN A C 1
ATOM 1276 O O . GLN A 1 174 ? -6.241 -8.902 27.383 1.00 50.09 174 GLN A O 1
ATOM 1281 N N . PRO A 1 175 ? -7.247 -7.151 28.381 1.00 48.03 175 PRO A N 1
ATOM 1282 C CA . PRO A 1 175 ? -6.705 -7.452 29.695 1.00 48.03 175 PRO A CA 1
ATOM 1283 C C . PRO A 1 175 ? -7.300 -8.787 30.151 1.00 48.03 175 PRO A C 1
ATOM 1285 O O . PRO A 1 175 ? -8.476 -8.885 30.497 1.00 48.03 175 PRO A O 1
ATOM 1288 N N . VAL A 1 176 ? -6.485 -9.837 30.092 1.00 58.12 176 VAL A N 1
ATOM 1289 C CA . VAL A 1 176 ? -6.756 -11.109 30.754 1.00 58.12 176 VAL A CA 1
ATOM 1290 C C . VAL A 1 176 ? -6.722 -10.797 32.247 1.00 58.12 176 VAL A C 1
ATOM 1292 O O . VAL A 1 176 ? -5.643 -10.737 32.823 1.00 58.12 176 VAL A O 1
ATOM 1295 N N . GLY A 1 177 ? -7.863 -10.476 32.863 1.00 54.47 177 GLY A N 1
ATOM 1296 C CA . GLY A 1 177 ? -7.866 -10.228 34.310 1.00 54.47 177 GLY A CA 1
ATOM 1297 C C . GLY A 1 177 ? -8.939 -9.328 34.912 1.00 54.47 177 GLY A C 1
ATOM 1298 O O . GLY A 1 177 ? -8.740 -8.883 36.033 1.00 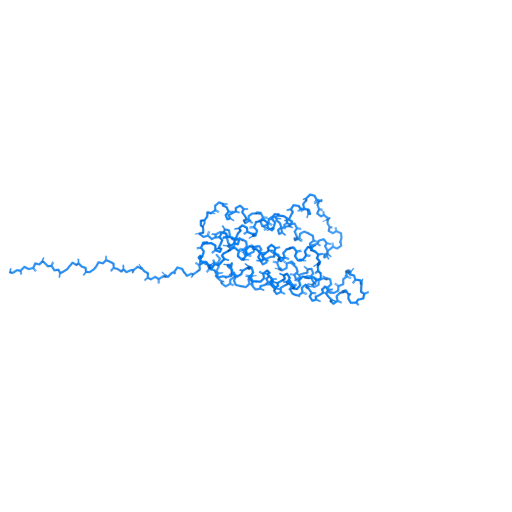54.47 177 GLY A O 1
ATOM 1299 N N . ALA A 1 178 ? -10.069 -9.065 34.251 1.00 52.47 178 ALA A N 1
ATOM 1300 C CA . ALA A 1 178 ? -11.260 -8.562 34.953 1.00 52.47 178 ALA A CA 1
ATOM 1301 C C . ALA A 1 178 ? -12.303 -9.672 35.176 1.00 52.47 178 ALA A C 1
ATOM 1303 O O . ALA A 1 178 ? -13.496 -9.408 35.268 1.00 52.47 178 ALA A O 1
ATOM 1304 N N . SER A 1 179 ? -11.858 -10.925 35.282 1.00 53.72 179 SER A N 1
ATOM 1305 C CA . SER A 1 179 ? -12.624 -11.963 35.969 1.00 53.72 179 SER A CA 1
ATOM 1306 C C . SER A 1 179 ? -12.345 -11.817 37.462 1.00 53.72 179 SER A C 1
ATOM 1308 O O . SER A 1 179 ? -11.580 -12.586 38.035 1.00 53.72 179 SER A O 1
ATOM 1310 N N . ALA A 1 180 ? -12.902 -10.779 38.089 1.00 59.12 180 ALA A N 1
ATOM 1311 C CA . ALA A 1 180 ? -13.006 -10.771 39.540 1.00 59.12 180 ALA A CA 1
ATOM 1312 C C . ALA A 1 180 ? -13.911 -11.955 39.929 1.00 59.12 180 ALA A C 1
ATOM 1314 O O . ALA A 1 180 ? -15.032 -12.026 39.415 1.00 59.12 180 ALA A O 1
ATOM 1315 N N . PRO A 1 181 ? -13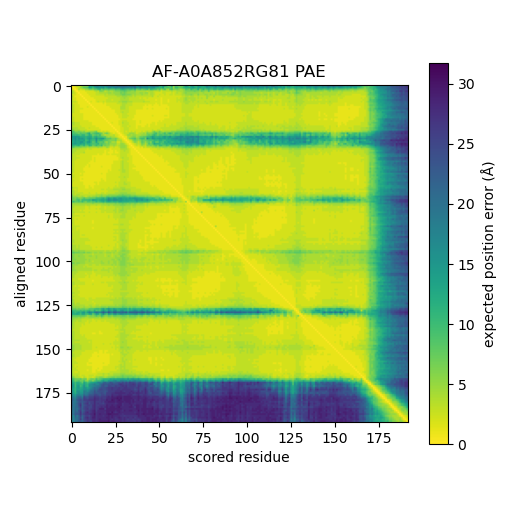.473 -12.896 40.783 1.00 60.84 181 PRO A N 1
ATOM 1316 C CA . PRO A 1 181 ? -14.386 -13.880 41.336 1.00 60.84 181 PRO A CA 1
ATOM 1317 C C . PRO A 1 181 ? -15.394 -13.141 42.221 1.00 60.84 181 PRO A C 1
ATOM 1319 O O . PRO A 1 181 ? -15.105 -12.706 43.334 1.00 60.84 181 PRO A O 1
ATOM 1322 N N . ALA A 1 182 ? -16.591 -12.951 41.680 1.00 65.38 182 ALA A N 1
ATOM 1323 C CA . ALA A 1 182 ? -17.754 -12.498 42.411 1.00 65.38 182 ALA A CA 1
ATOM 1324 C C . ALA A 1 182 ? -18.381 -13.699 43.126 1.00 65.38 182 ALA A C 1
ATOM 1326 O O . ALA A 1 182 ? -19.316 -14.277 42.592 1.00 65.38 182 ALA A O 1
ATOM 1327 N N . SER A 1 183 ? -17.873 -14.069 44.305 1.00 62.50 183 SER A N 1
ATOM 1328 C CA . SER A 1 183 ? -18.650 -14.766 45.347 1.00 62.50 183 SER A CA 1
ATOM 1329 C C . SER A 1 183 ? -17.768 -15.129 46.545 1.00 62.50 183 SER A C 1
ATOM 1331 O O . SER A 1 183 ? -17.302 -16.254 46.650 1.00 62.50 183 SER A O 1
ATOM 1333 N N . ASP A 1 184 ? -17.575 -14.183 47.462 1.00 57.91 184 ASP A N 1
ATOM 1334 C CA . ASP A 1 184 ? -17.340 -14.508 48.881 1.00 57.91 184 ASP A CA 1
ATOM 1335 C C . ASP A 1 184 ? -18.086 -13.518 49.797 1.00 57.91 184 ASP A C 1
ATOM 1337 O O . ASP A 1 184 ? -17.661 -13.128 50.880 1.00 57.91 184 ASP A O 1
ATOM 1341 N N . ARG A 1 185 ? -19.267 -13.079 49.334 1.00 59.88 185 ARG A N 1
ATOM 1342 C CA . ARG A 1 185 ? -20.292 -12.424 50.159 1.00 59.88 185 ARG A CA 1
ATOM 1343 C C . ARG A 1 185 ? -21.378 -13.443 50.496 1.00 59.88 185 ARG A C 1
ATOM 1345 O O . ARG A 1 185 ? -22.496 -13.356 50.001 1.00 59.88 185 ARG A O 1
ATOM 1352 N N . SER A 1 186 ? -21.034 -14.448 51.293 1.00 60.50 186 SER A N 1
ATOM 1353 C CA . SER A 1 186 ? -22.002 -15.335 51.958 1.00 60.50 186 SER A CA 1
ATOM 1354 C C . SER A 1 186 ? -21.395 -15.929 53.230 1.00 60.50 186 SER A C 1
ATOM 1356 O O . SER A 1 186 ? -21.191 -17.128 53.333 1.00 60.50 186 SER A O 1
ATOM 1358 N N . ALA A 1 187 ? -21.094 -15.070 54.206 1.00 59.12 187 ALA A N 1
ATOM 1359 C CA . ALA A 1 187 ? -20.911 -15.473 55.602 1.00 59.12 187 ALA A CA 1
ATOM 1360 C C . ALA A 1 187 ? -21.167 -14.276 56.535 1.00 59.12 187 ALA A C 1
ATOM 1362 O O . ALA A 1 187 ? -20.306 -13.829 57.283 1.00 59.12 187 ALA A O 1
ATOM 1363 N N . SER A 1 188 ? -22.366 -13.704 56.446 1.00 61.22 188 SER A N 1
ATOM 1364 C CA . SER A 1 188 ? -22.930 -12.878 57.513 1.00 61.22 188 SER A CA 1
ATOM 1365 C C . SER A 1 188 ? -24.392 -13.271 57.640 1.00 61.22 188 SER A C 1
ATOM 1367 O O . SER A 1 188 ? -25.192 -12.951 56.763 1.00 61.22 188 SER A O 1
ATOM 1369 N N . GLY A 1 189 ? -24.715 -14.030 58.687 1.00 59.59 189 GLY A N 1
ATOM 1370 C CA . GLY A 1 189 ? -26.100 -14.320 59.052 1.00 59.59 189 GLY A CA 1
ATOM 1371 C C . GLY A 1 189 ? -26.385 -15.764 59.448 1.00 59.59 189 GLY A C 1
ATOM 1372 O O . GLY A 1 189 ? -27.039 -16.467 58.692 1.00 59.59 189 GLY A O 1
ATOM 1373 N N . ALA A 1 190 ? -25.933 -16.176 60.634 1.00 59.50 190 ALA A N 1
ATOM 1374 C CA . ALA A 1 190 ?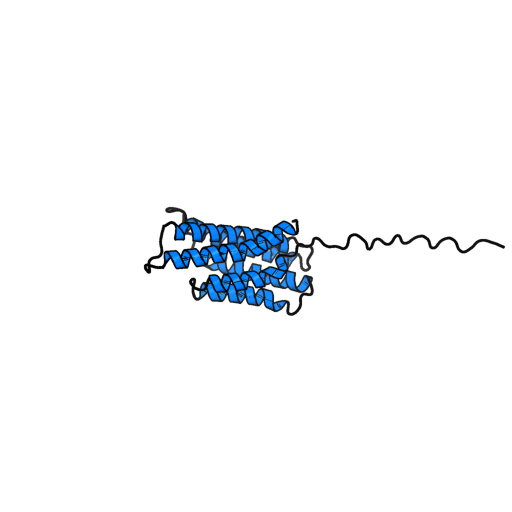 -26.605 -17.117 61.549 1.00 59.50 190 ALA A CA 1
ATOM 1375 C C . ALA A 1 190 ? -25.659 -17.355 62.741 1.00 59.50 190 ALA A C 1
ATOM 1377 O O . ALA A 1 190 ? -24.482 -17.594 62.515 1.00 59.50 190 ALA A O 1
ATOM 1378 N N . THR A 1 191 ? -26.006 -17.297 64.022 1.00 67.56 191 THR A N 1
ATOM 1379 C CA . THR A 1 191 ? -27.222 -17.015 64.796 1.00 67.56 191 THR A CA 1
ATOM 1380 C C . THR A 1 191 ? -26.737 -16.828 66.242 1.00 67.56 191 THR A C 1
ATOM 1382 O O . THR A 1 191 ? -25.673 -17.333 66.607 1.00 67.56 191 THR A O 1
ATOM 1385 N N . ARG A 1 192 ? -27.504 -16.068 67.025 1.00 60.31 192 ARG A N 1
ATOM 1386 C CA . ARG A 1 192 ? -27.400 -15.988 68.488 1.00 60.31 192 ARG A CA 1
ATOM 1387 C C . ARG A 1 192 ? -27.689 -17.327 69.156 1.00 60.31 192 ARG A C 1
ATOM 1389 O O . ARG A 1 192 ? -28.427 -18.120 68.529 1.00 60.31 192 ARG A O 1
#

Radius of gyration: 21.98 Å; Cα contacts (8 Å, |Δi|>4): 269; chains: 1; bounding box: 50×30×90 Å

pLDDT: mean 89.49, std 13.06, range [48.03, 98.62]

Organism: NCBI:txid349522

Foldseek 3Di:
DDLQLLQCLLVLQLVLLLLLLVLVVVQCPVPDHADDDSQQSNLVSVLSNLVSQLSLLVQLLPDPFPPNVQSVQLSVLLNLLSVLSNLVSVCRNDPPRDHDPPVSVVSSLVSNLSSLLSSQLRLLVRVVHDPSNQLNVLQVVLSVQCVVPVNCSNVSSVSSSVSSVSSSRHPPDPPPDPPPPPDPPPPDDDDD

Sequence (192 aa):
MNGRTSRVAGAAVPAALLVYAGSRWLDGRDLQHGPGLWWNLGHSAFLVSWVAFAVLAVATATAPVRPRRVARGAGVATLAGIGAFTWVSLADLFPGWPELPDPLRVTGPLLFLGGLVVLLAVTARARGRGPWLAFPLLALAAAVVVSADLDLLAVSAVLFGVALVPAWHGLGQQPVGASAPASDRSASGATR

Nearest PDB structures (foldseek):
  7unh-assembly1_A  TM=3.088E-01  e=2.478E+00  synthetic construct
  8xzj-assembly1_R  TM=3.129E-01  e=7.308E+00  Homo sapiens

Mean predicted aligned error: 7.14 Å

Solvent-accessible surface area (backbone atoms only — not comparable to full-atom values): 10039 Å² total; per-residue (Å²): 128,61,36,67,58,29,37,51,26,41,52,40,28,25,53,21,33,37,50,18,35,53,21,50,58,62,39,40,72,82,76,46,80,62,97,47,73,37,43,48,52,13,42,52,24,44,49,51,19,46,53,21,48,44,54,46,35,52,53,58,24,69,39,100,49,75,64,48,68,60,28,38,52,18,26,53,31,22,46,52,10,41,51,39,54,48,47,51,43,44,35,76,68,33,90,88,48,73,78,74,58,68,71,48,63,59,47,14,60,51,28,23,52,55,10,46,33,50,37,37,37,48,50,19,53,67,64,72,45,80,74,28,65,53,32,25,49,30,40,50,50,17,54,50,44,31,70,76,36,66,88,39,26,46,60,19,17,54,32,38,37,62,27,39,53,67,60,19,66,36,88,77,74,70,79,89,74,81,78,70,86,87,77,86,90,81,86,84,91,86,79,135

Secondary structure (DSSP, 8-state):
--HHHHHHHHHHHHHHHHHHHHHHHHHGGGS---SSHHHHHHHHHHHHHHHHHHHHHHHHHTSSPSSHHHHHHHHHHHHHHHHHHHHHHHHHHSTTPPPPPHHHHHHHHHHHHHHHHHHHHHHHHHTT-SSTTHHHHHHHHHHHHHHH-GGGHHHHHHHHHHHTHHHHS-S----TT---------------